Protein AF-X0J9T9-F1 (afdb_monomer_lite)

Sequence (184 aa):
MYGPLGAVPSDHAVNARSSFQHVPTSYSPPAYDYTCPSQLDPESDVSENEPDQSSNDDPQVKTEAKNYIDPVDVILNEIRRLHMADVQLKKELITGLESQCAMYSQSLSVVQGQLSQANKLIEFWGEQIDTNTKQLEIVDSRCRDSHINAQGSIKELSDLMMTDIKERRRFRHSLEEKGLIQIT

Structure (mmCIF, N/CA/C/O backbone):
data_AF-X0J9T9-F1
#
_entry.id   AF-X0J9T9-F1
#
loop_
_atom_site.group_PDB
_atom_site.id
_atom_site.type_symbol
_atom_site.label_atom_id
_atom_site.label_alt_id
_atom_site.label_comp_id
_atom_site.label_asym_id
_atom_site.label_entity_id
_atom_site.label_seq_id
_atom_site.pdbx_PDB_ins_code
_atom_site.Cartn_x
_atom_site.Cartn_y
_atom_site.Cartn_z
_atom_site.occupancy
_atom_site.B_iso_or_equiv
_atom_site.auth_seq_id
_atom_site.auth_comp_id
_atom_site.auth_asym_id
_atom_site.auth_atom_id
_atom_site.pdbx_PDB_model_num
ATOM 1 N N . MET A 1 1 ? 16.314 -35.456 -36.769 1.00 38.91 1 MET A N 1
ATOM 2 C CA . MET A 1 1 ? 15.932 -35.832 -35.390 1.00 38.91 1 MET A CA 1
ATOM 3 C C . MET A 1 1 ? 14.843 -34.849 -34.970 1.00 38.91 1 MET A C 1
ATOM 5 O O . MET A 1 1 ? 15.154 -33.675 -34.871 1.00 38.91 1 MET A O 1
ATOM 9 N N . TYR A 1 2 ? 13.548 -35.167 -35.137 1.00 37.22 2 TYR A N 1
ATOM 10 C CA . TYR A 1 2 ? 12.665 -35.804 -34.126 1.00 37.22 2 TYR A CA 1
ATOM 11 C C . TYR A 1 2 ? 12.962 -35.244 -32.723 1.00 37.22 2 TYR A C 1
ATOM 13 O O . TYR A 1 2 ? 14.049 -35.505 -32.232 1.00 37.22 2 TYR A O 1
ATOM 21 N N . GLY A 1 3 ? 12.136 -34.477 -32.013 1.00 36.91 3 GLY A N 1
ATOM 22 C CA . GLY A 1 3 ? 10.710 -34.139 -32.045 1.00 36.91 3 GLY A CA 1
ATOM 23 C C . GLY A 1 3 ? 10.416 -33.267 -30.787 1.00 36.91 3 GLY A C 1
ATOM 24 O O . GLY A 1 3 ? 11.366 -32.733 -30.226 1.00 36.91 3 GLY A O 1
ATOM 25 N N . PRO A 1 4 ? 9.163 -33.091 -30.330 1.00 51.41 4 PRO A N 1
ATOM 26 C CA . PRO A 1 4 ? 8.499 -31.779 -30.331 1.00 51.41 4 PRO A CA 1
ATOM 27 C C . PRO A 1 4 ? 7.857 -31.342 -28.987 1.00 51.41 4 PRO A C 1
ATOM 29 O O . PRO A 1 4 ? 7.852 -32.093 -28.023 1.00 51.41 4 PRO A O 1
ATOM 32 N N . LEU A 1 5 ? 7.283 -30.125 -28.990 1.00 49.00 5 LEU A N 1
ATOM 33 C CA . LEU A 1 5 ? 6.081 -29.655 -28.263 1.00 49.00 5 LEU A CA 1
ATOM 34 C C . LEU A 1 5 ? 5.816 -30.186 -26.834 1.00 49.00 5 LEU A C 1
ATOM 36 O O . LEU A 1 5 ? 5.406 -31.324 -26.643 1.00 49.00 5 LEU A O 1
ATOM 40 N N . GLY A 1 6 ? 5.851 -29.279 -25.855 1.00 33.69 6 GLY A N 1
ATOM 41 C CA . GLY A 1 6 ? 5.233 -29.461 -24.535 1.00 33.69 6 GLY A CA 1
ATOM 42 C C . GLY A 1 6 ? 5.200 -28.125 -23.795 1.00 33.69 6 GLY A C 1
ATOM 43 O O . GLY A 1 6 ? 6.213 -27.682 -23.278 1.00 33.69 6 GLY A O 1
ATOM 44 N N . ALA A 1 7 ? 4.145 -27.339 -24.004 1.00 38.75 7 ALA A N 1
ATOM 45 C CA . ALA A 1 7 ? 3.084 -27.133 -23.016 1.00 38.75 7 ALA A CA 1
ATOM 46 C C . ALA A 1 7 ? 3.528 -26.275 -21.815 1.00 38.75 7 ALA A C 1
ATOM 48 O O . ALA A 1 7 ? 4.190 -26.724 -20.885 1.00 38.75 7 ALA A O 1
ATOM 49 N N . VAL A 1 8 ? 3.101 -25.015 -21.873 1.00 47.62 8 VAL A N 1
ATOM 50 C CA . VAL A 1 8 ? 3.025 -24.069 -20.758 1.00 47.62 8 VAL A CA 1
ATOM 51 C C . VAL A 1 8 ? 2.173 -24.685 -19.641 1.00 47.62 8 VAL A C 1
ATOM 53 O O . VAL A 1 8 ? 1.035 -25.061 -19.925 1.00 47.62 8 VAL A O 1
ATOM 56 N N . PRO A 1 9 ? 2.628 -24.739 -18.376 1.00 41.38 9 PRO A N 1
ATOM 57 C CA . PRO A 1 9 ? 1.714 -24.821 -17.253 1.00 41.38 9 PRO A CA 1
ATOM 58 C C . PRO A 1 9 ? 1.265 -23.395 -16.926 1.00 41.38 9 PRO A C 1
ATOM 60 O O . PRO A 1 9 ? 1.883 -22.672 -16.145 1.00 41.38 9 PRO A O 1
ATOM 63 N N . SER A 1 10 ? 0.182 -22.978 -17.579 1.00 46.28 10 SER A N 1
ATOM 64 C CA . SER A 1 10 ? -0.695 -21.934 -17.066 1.00 46.28 10 SER A CA 1
ATOM 65 C C . SER A 1 10 ? -1.478 -22.585 -15.947 1.00 46.28 10 SER A C 1
ATOM 67 O O . SER A 1 10 ? -2.499 -23.185 -16.224 1.00 46.28 10 SER A O 1
ATOM 69 N N . ASP A 1 11 ? -0.984 -22.504 -14.717 1.00 42.69 11 ASP A N 1
ATOM 70 C CA . ASP A 1 11 ? -1.777 -22.844 -13.538 1.00 42.69 11 ASP A CA 1
ATOM 71 C C . ASP A 1 11 ? -1.159 -22.215 -12.296 1.00 42.69 11 ASP A C 1
ATOM 73 O O . ASP A 1 11 ? -0.574 -22.900 -11.473 1.00 42.69 11 ASP A O 1
ATOM 77 N N . HIS A 1 12 ? -1.320 -20.902 -12.138 1.00 38.47 12 HIS A N 1
ATOM 78 C CA . HIS A 1 12 ? -1.516 -20.292 -10.820 1.00 38.47 12 HIS A CA 1
ATOM 79 C C . HIS A 1 12 ? -2.667 -19.292 -10.934 1.00 38.47 12 HIS A C 1
ATOM 81 O O . HIS A 1 12 ? -2.522 -18.082 -10.772 1.00 38.47 12 HIS A O 1
ATOM 87 N N . ALA A 1 13 ? -3.854 -19.832 -11.214 1.00 39.94 13 ALA A N 1
ATOM 88 C CA . ALA A 1 13 ? -5.091 -19.200 -10.796 1.00 39.94 13 ALA A CA 1
ATOM 89 C C . ALA A 1 13 ? -5.137 -19.233 -9.262 1.00 39.94 13 ALA A C 1
ATOM 91 O O . ALA A 1 13 ? -5.813 -20.067 -8.663 1.00 39.94 13 ALA A O 1
ATOM 92 N N . VAL A 1 14 ? -4.433 -18.308 -8.604 1.00 36.97 14 VAL A N 1
ATOM 93 C CA . VAL A 1 14 ? -4.752 -17.960 -7.219 1.00 36.97 14 VAL A CA 1
ATOM 94 C C . VAL A 1 14 ? -5.978 -17.059 -7.286 1.00 36.97 14 VAL A C 1
ATOM 96 O O . VAL A 1 14 ? -5.933 -15.851 -7.083 1.00 36.97 14 VAL A O 1
ATOM 99 N N . ASN A 1 15 ? -7.104 -17.687 -7.618 1.00 36.94 15 ASN A N 1
ATOM 100 C CA . ASN A 1 15 ? -8.425 -17.199 -7.280 1.00 36.94 15 ASN A CA 1
ATOM 101 C C . ASN A 1 15 ? -8.521 -17.278 -5.749 1.00 36.94 15 ASN A C 1
ATOM 103 O O . ASN A 1 15 ? -9.213 -18.122 -5.185 1.00 36.94 15 ASN A O 1
ATOM 107 N N . ALA A 1 16 ? -7.798 -16.398 -5.051 1.00 37.59 16 ALA A N 1
ATOM 108 C CA . ALA A 1 16 ? -8.132 -16.033 -3.689 1.00 37.59 16 ALA A CA 1
ATOM 109 C C . ALA A 1 16 ? -9.390 -15.174 -3.794 1.00 37.59 16 ALA A C 1
ATOM 111 O O . ALA A 1 16 ? -9.373 -13.950 -3.680 1.00 37.59 16 ALA A O 1
ATOM 112 N N . ARG A 1 17 ? -10.509 -15.844 -4.080 1.00 38.97 17 ARG A N 1
ATOM 113 C CA . ARG A 1 17 ? -11.834 -15.324 -3.805 1.00 38.97 17 ARG A CA 1
ATOM 114 C C . ARG A 1 17 ? -11.907 -15.248 -2.286 1.00 38.97 17 ARG A C 1
ATOM 116 O O . ARG A 1 17 ? -12.413 -16.155 -1.635 1.00 38.97 17 ARG A O 1
ATOM 123 N N . SER A 1 18 ? -11.337 -14.183 -1.728 1.00 37.72 18 SER A N 1
ATOM 124 C CA . SER A 1 18 ? -11.580 -13.749 -0.365 1.00 37.72 18 SER A CA 1
ATOM 125 C C . SER A 1 18 ? -13.045 -13.356 -0.332 1.00 37.72 18 SER A C 1
ATOM 127 O O . SER A 1 18 ? -13.415 -12.211 -0.579 1.00 37.72 18 SER A O 1
ATOM 129 N N . SER A 1 19 ? -13.913 -14.347 -0.145 1.00 38.09 19 SER A N 1
ATOM 130 C CA . SER A 1 19 ? -15.287 -14.115 0.248 1.00 38.09 19 SER A CA 1
ATOM 131 C C . SER A 1 19 ? -15.220 -13.477 1.626 1.00 38.09 19 SER A C 1
ATOM 133 O O . SER A 1 19 ? -15.221 -14.164 2.646 1.00 38.09 19 SER A O 1
ATOM 135 N N . PHE A 1 20 ? -15.102 -12.154 1.651 1.00 40.72 20 PHE A N 1
ATOM 136 C CA . PHE A 1 20 ? -15.426 -11.370 2.820 1.00 40.72 20 PHE A CA 1
ATOM 137 C C . PHE A 1 20 ? -16.918 -11.590 3.053 1.00 40.72 20 PHE A C 1
ATOM 139 O O . PHE A 1 20 ? -17.766 -10.995 2.388 1.00 40.72 20 PHE A O 1
ATOM 146 N N . GLN A 1 21 ? -17.249 -12.513 3.956 1.00 42.25 21 GLN A N 1
ATOM 147 C CA . GLN A 1 21 ? -18.543 -12.480 4.614 1.00 42.25 21 GLN A CA 1
ATOM 148 C C . GLN A 1 21 ? -18.582 -11.159 5.379 1.00 42.25 21 GLN A C 1
ATOM 150 O O . GLN A 1 21 ? -18.059 -11.044 6.484 1.00 42.25 21 GLN A O 1
ATOM 155 N N . HIS A 1 22 ? -19.158 -10.135 4.753 1.00 43.28 22 HIS A N 1
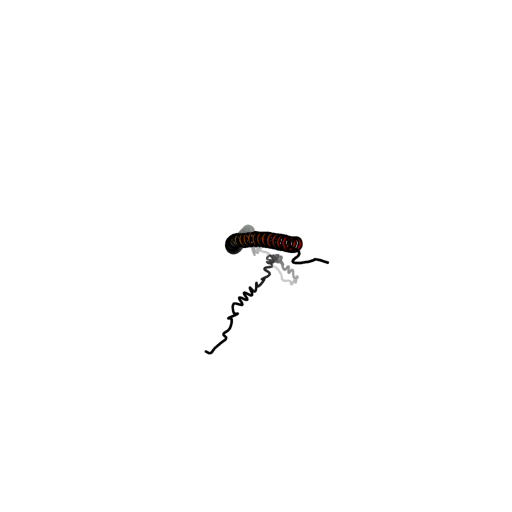ATOM 156 C CA . HIS A 1 22 ? -19.684 -8.995 5.477 1.00 43.28 22 HIS A CA 1
ATOM 157 C C . HIS A 1 22 ? -20.744 -9.543 6.431 1.00 43.28 22 HIS A C 1
ATOM 159 O O . HIS A 1 22 ? -21.860 -9.848 6.020 1.00 43.28 22 HIS A O 1
ATOM 165 N N . VAL A 1 23 ? -20.380 -9.712 7.699 1.00 42.97 23 VAL A N 1
ATOM 166 C CA . VAL A 1 23 ? -21.363 -9.795 8.773 1.00 42.97 23 VAL A CA 1
ATOM 167 C C . VAL A 1 23 ? -21.776 -8.351 9.047 1.00 42.97 23 VAL A C 1
ATOM 169 O O . VAL A 1 23 ? -20.918 -7.548 9.420 1.00 42.97 23 VAL A O 1
ATOM 172 N N . PRO A 1 24 ? -23.044 -7.962 8.840 1.00 44.56 24 PRO A N 1
ATOM 173 C CA . PRO A 1 24 ? -23.509 -6.686 9.336 1.00 44.56 24 PRO A CA 1
ATOM 174 C C . PRO A 1 24 ? -23.674 -6.843 10.846 1.00 44.56 24 PRO A C 1
ATOM 176 O O . PRO A 1 24 ? -24.717 -7.286 11.318 1.00 44.56 24 PRO A O 1
ATOM 179 N N . THR A 1 25 ? -22.648 -6.509 11.626 1.00 47.09 25 THR A N 1
ATOM 180 C CA . THR A 1 25 ? -22.792 -6.381 13.081 1.00 47.09 25 THR A CA 1
ATOM 181 C C . THR A 1 25 ? -23.477 -5.051 13.384 1.00 47.09 25 THR A C 1
ATOM 183 O O . THR A 1 25 ? -22.886 -4.099 13.886 1.00 47.09 25 THR A O 1
ATOM 186 N N . SER A 1 26 ? -24.761 -4.976 13.025 1.00 41.97 26 SER A N 1
ATOM 187 C CA . SER A 1 26 ? -25.684 -4.028 13.632 1.00 41.97 26 SER A CA 1
ATOM 188 C C . SER A 1 26 ? -25.905 -4.506 15.064 1.00 41.97 26 SER A C 1
ATOM 190 O O . SER A 1 26 ? -26.726 -5.381 15.329 1.00 41.97 26 SER A O 1
ATOM 192 N N . TYR A 1 27 ? -25.095 -3.999 15.989 1.00 41.97 27 TYR A N 1
ATOM 193 C CA . TYR A 1 27 ? -25.398 -4.115 17.406 1.00 41.97 27 TYR A CA 1
ATOM 194 C C . TYR A 1 27 ? -26.521 -3.125 17.707 1.00 41.97 27 TYR A C 1
ATOM 196 O O . TYR A 1 27 ? -26.274 -1.941 17.931 1.00 41.97 27 TYR A O 1
ATOM 204 N N . SER A 1 28 ? -27.767 -3.597 17.685 1.00 45.78 28 SER A N 1
ATOM 205 C CA . SER A 1 28 ? -28.825 -2.894 18.402 1.00 45.78 28 SER A CA 1
ATOM 206 C C . SER A 1 28 ? -28.493 -2.957 19.898 1.00 45.78 28 SER A C 1
ATOM 208 O O . SER A 1 28 ? -28.229 -4.051 20.405 1.00 45.78 28 SER A O 1
ATOM 210 N N . PRO A 1 29 ? -28.464 -1.821 20.617 1.00 49.31 29 PRO A N 1
ATOM 211 C CA . PRO A 1 29 ? -28.358 -1.846 22.070 1.00 49.31 29 PRO A CA 1
ATOM 212 C C . PRO A 1 29 ? -29.558 -2.614 22.656 1.00 49.31 29 PRO A C 1
ATOM 214 O O . PRO A 1 29 ? -30.638 -2.580 22.057 1.00 49.31 29 PRO A O 1
ATOM 217 N N . PRO A 1 30 ? -29.402 -3.315 23.796 1.00 51.28 30 PRO A N 1
ATOM 218 C CA . PRO A 1 30 ? -30.519 -4.004 24.428 1.00 51.28 30 PRO A CA 1
ATOM 219 C C . PRO A 1 30 ? -31.617 -2.987 24.759 1.00 51.28 30 PRO A C 1
ATOM 221 O O . PRO A 1 30 ? -31.377 -1.998 25.454 1.00 51.28 30 PRO A O 1
ATOM 224 N N . ALA A 1 31 ? -32.813 -3.216 24.218 1.00 47.06 31 ALA A N 1
ATOM 225 C CA . ALA A 1 31 ? -34.004 -2.479 24.602 1.00 47.06 31 ALA A CA 1
ATOM 226 C C . ALA A 1 31 ? -34.312 -2.819 26.066 1.00 47.06 31 ALA A C 1
ATOM 228 O O . ALA A 1 31 ? -34.517 -3.982 26.409 1.00 47.06 31 ALA A O 1
ATOM 229 N N . TYR A 1 32 ? -34.285 -1.811 26.934 1.00 46.75 32 TYR A N 1
ATOM 230 C CA . TYR A 1 32 ? -34.725 -1.953 28.315 1.00 46.75 32 TYR A CA 1
ATOM 231 C C . TYR A 1 32 ? -36.254 -2.057 28.331 1.00 46.75 32 TYR A C 1
ATOM 233 O O . TYR A 1 32 ? -36.937 -1.053 28.133 1.00 46.75 32 TYR A O 1
ATOM 241 N N . ASP A 1 33 ? -36.789 -3.252 28.586 1.00 44.19 33 ASP A N 1
ATOM 242 C CA . ASP A 1 33 ? -38.196 -3.413 28.956 1.00 44.19 33 ASP A CA 1
ATOM 243 C C . ASP A 1 33 ? -38.392 -2.881 30.381 1.00 44.19 33 ASP A C 1
ATOM 245 O O . ASP A 1 33 ? -38.065 -3.533 31.376 1.00 44.19 33 ASP A O 1
ATOM 249 N N . TYR A 1 34 ? -38.939 -1.669 30.486 1.00 43.88 34 TYR A N 1
ATOM 250 C CA . TYR A 1 34 ? -39.485 -1.133 31.732 1.00 43.88 34 TYR A CA 1
ATOM 251 C C . TYR A 1 34 ? -40.786 -1.874 32.068 1.00 43.88 34 TYR A C 1
ATOM 253 O O . TYR A 1 34 ? -41.889 -1.356 31.895 1.00 43.88 34 TYR A O 1
ATOM 261 N N . THR A 1 35 ? -40.666 -3.104 32.563 1.00 42.75 35 THR A N 1
ATOM 262 C CA . THR A 1 35 ? -41.803 -3.781 33.193 1.00 42.75 35 THR A CA 1
ATOM 263 C C . THR A 1 35 ? -41.896 -3.276 34.629 1.00 42.75 35 THR A C 1
ATOM 265 O O . THR A 1 35 ? -41.182 -3.725 35.523 1.00 42.75 35 THR A O 1
ATOM 268 N N . CYS A 1 36 ? -42.725 -2.252 34.824 1.00 37.91 36 CYS A N 1
ATOM 269 C CA . CYS A 1 36 ? -43.102 -1.727 36.133 1.00 37.91 36 CYS A CA 1
ATOM 270 C C . CYS A 1 36 ? -43.759 -2.856 36.959 1.00 37.91 36 CYS A C 1
ATOM 272 O O . CYS A 1 36 ? -44.597 -3.568 36.401 1.00 37.91 36 CYS A O 1
ATOM 274 N N . PRO A 1 37 ? -43.426 -3.066 38.246 1.00 43.12 37 PRO A N 1
ATOM 275 C CA . PRO A 1 37 ? -44.113 -4.080 39.037 1.00 43.12 37 PRO A CA 1
ATOM 276 C C . PRO A 1 37 ? -45.571 -3.660 39.263 1.00 43.12 37 PRO A C 1
ATOM 278 O O . PRO A 1 37 ? -45.843 -2.524 39.656 1.00 43.12 37 PRO A O 1
ATOM 281 N N . SER A 1 38 ? -46.495 -4.588 38.992 1.00 42.03 38 SER A N 1
ATOM 282 C CA . SER A 1 38 ? -47.933 -4.429 39.204 1.00 42.03 38 SER A CA 1
ATOM 283 C C . SER A 1 38 ? -48.235 -3.885 40.597 1.00 42.03 38 SER A C 1
ATOM 285 O O . SER A 1 38 ? -47.751 -4.400 41.608 1.00 42.03 38 SER A O 1
ATOM 287 N N . GLN A 1 39 ? -49.039 -2.825 40.624 1.00 43.72 39 GLN A N 1
ATOM 288 C CA . GLN A 1 39 ? -49.600 -2.256 41.838 1.00 43.72 39 GLN A CA 1
ATOM 289 C C . GLN A 1 39 ? -50.505 -3.284 42.530 1.00 43.72 39 GLN A C 1
ATOM 291 O O . GLN A 1 39 ? -51.166 -4.092 41.885 1.00 43.72 39 GLN A O 1
ATOM 296 N N . LEU A 1 40 ? -50.471 -3.237 43.857 1.00 45.06 40 LEU A N 1
ATOM 297 C CA . LEU A 1 40 ? -51.266 -4.016 44.799 1.00 45.06 40 LEU A CA 1
ATOM 298 C C . LEU A 1 40 ? -52.770 -3.875 44.513 1.00 45.06 40 LEU A C 1
ATOM 300 O O . LEU A 1 40 ? -53.264 -2.750 44.493 1.00 45.06 40 LEU A O 1
ATOM 304 N N . ASP A 1 41 ? -53.486 -4.994 44.406 1.00 39.06 41 ASP A N 1
ATOM 305 C CA . ASP A 1 41 ? -54.934 -5.044 44.638 1.00 39.06 41 ASP A CA 1
ATOM 306 C C . ASP A 1 41 ? -55.177 -5.356 46.123 1.00 39.06 41 ASP A C 1
ATOM 308 O O . ASP A 1 41 ? -54.808 -6.439 46.588 1.00 39.06 41 ASP A O 1
ATOM 312 N N . PRO A 1 42 ? -55.784 -4.450 46.908 1.00 46.94 42 PRO A N 1
ATOM 313 C CA . PRO A 1 42 ? -56.472 -4.834 48.122 1.00 46.94 42 PRO A CA 1
ATOM 314 C C . PRO A 1 42 ? -57.912 -5.189 47.740 1.00 46.94 42 PRO A C 1
ATOM 316 O O . PRO A 1 42 ? -58.737 -4.300 47.520 1.00 46.94 42 PRO A O 1
ATOM 319 N N . GLU A 1 43 ? -58.227 -6.481 47.662 1.00 41.16 43 GLU A N 1
ATOM 320 C CA . GLU A 1 43 ? -59.623 -6.919 47.628 1.00 41.16 43 GLU A CA 1
ATOM 321 C C . GLU A 1 43 ? -60.301 -6.500 48.942 1.00 41.16 43 GLU A C 1
ATOM 323 O O . GLU A 1 43 ? -60.063 -7.035 50.025 1.00 41.16 43 GLU A O 1
ATOM 328 N N . SER A 1 44 ? -61.104 -5.449 48.815 1.00 48.66 44 SER A N 1
ATOM 329 C CA . SER A 1 44 ? -62.143 -5.026 49.735 1.00 48.66 44 SER A CA 1
ATOM 330 C C . SER A 1 44 ? -63.349 -5.931 49.519 1.00 48.66 44 SER A C 1
ATOM 332 O O . SER A 1 44 ? -64.044 -5.760 48.521 1.00 48.66 44 SER A O 1
ATOM 334 N N . ASP A 1 45 ? -63.633 -6.818 50.471 1.00 40.28 45 ASP A N 1
ATOM 335 C CA . ASP A 1 45 ? -64.920 -7.510 50.541 1.00 40.28 45 ASP A CA 1
ATOM 336 C C . ASP A 1 45 ? -65.636 -7.110 51.837 1.00 40.28 45 ASP A C 1
ATOM 338 O O . ASP A 1 45 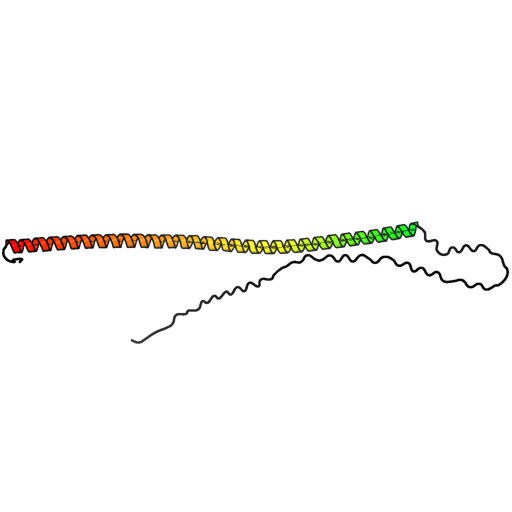? -65.367 -7.598 52.936 1.00 40.28 45 ASP A O 1
ATOM 342 N N . VAL A 1 46 ? -66.523 -6.126 51.691 1.00 46.22 46 VAL A N 1
ATOM 343 C CA . VAL A 1 46 ? -67.595 -5.811 52.633 1.00 46.22 46 VAL A CA 1
ATOM 344 C C . VAL A 1 46 ? -68.808 -6.576 52.125 1.00 46.22 46 VAL A C 1
ATOM 346 O O . VAL A 1 46 ? -69.351 -6.217 51.084 1.00 46.22 46 VAL A O 1
ATOM 349 N N . SER A 1 47 ? -69.250 -7.600 52.856 1.00 42.97 47 SER A N 1
ATOM 350 C CA . SER A 1 47 ? -70.503 -8.297 52.557 1.00 42.97 47 SER A CA 1
ATOM 351 C C . SER A 1 47 ? -71.349 -8.478 53.816 1.00 42.97 47 SER A C 1
ATOM 353 O O . SER A 1 47 ? -71.066 -9.309 54.670 1.00 42.97 47 SER A O 1
ATOM 355 N N . GLU A 1 48 ? -72.356 -7.610 53.868 1.00 40.81 48 GLU A N 1
ATOM 356 C CA . GLU A 1 48 ? -73.749 -7.763 54.301 1.00 40.81 48 GLU A CA 1
ATOM 357 C C . GLU A 1 48 ? -74.130 -8.431 55.636 1.00 40.81 48 GLU A C 1
ATOM 359 O O . GLU A 1 48 ? -73.774 -9.551 55.986 1.00 40.81 48 GLU A O 1
ATOM 364 N N . ASN A 1 49 ? -74.968 -7.668 56.341 1.00 41.03 49 ASN A N 1
ATOM 365 C CA . ASN A 1 49 ? -75.720 -7.990 57.542 1.00 41.03 49 ASN A CA 1
ATOM 366 C C . ASN A 1 49 ? -76.746 -9.115 57.325 1.00 41.03 49 ASN A C 1
ATOM 368 O O . ASN A 1 49 ? -77.514 -9.062 56.369 1.00 41.03 49 ASN A O 1
ATOM 372 N N . GLU A 1 50 ? -76.920 -9.962 58.339 1.00 37.88 50 GLU A N 1
ATOM 373 C CA . GLU A 1 50 ? -78.226 -10.522 58.712 1.00 37.88 50 GLU A CA 1
ATOM 374 C C . GLU A 1 50 ? -78.401 -10.403 60.237 1.00 37.88 50 GLU A C 1
ATOM 376 O O . GLU A 1 50 ? -77.469 -10.731 60.979 1.00 37.88 50 GLU A O 1
ATOM 381 N N . PRO A 1 51 ? -79.550 -9.913 60.745 1.00 52.84 51 PRO A N 1
ATOM 382 C CA . PRO A 1 51 ? -79.840 -9.907 62.169 1.00 52.84 51 PRO A CA 1
ATOM 383 C C . PRO A 1 51 ? -80.804 -11.045 62.516 1.00 52.84 51 PRO A C 1
ATOM 385 O O . PRO A 1 51 ? -81.953 -11.015 62.090 1.00 52.84 51 PRO A O 1
ATOM 388 N N . ASP A 1 52 ? -80.381 -11.974 63.373 1.00 40.62 52 ASP A N 1
ATOM 389 C CA . ASP A 1 52 ? -81.303 -12.895 64.041 1.00 40.62 52 ASP A CA 1
ATOM 390 C C . ASP A 1 52 ? -81.125 -12.857 65.564 1.00 40.62 52 ASP A C 1
ATOM 392 O O . ASP A 1 52 ? -80.023 -12.856 66.115 1.00 40.62 52 ASP A O 1
ATOM 396 N N . GLN A 1 53 ? -82.268 -12.731 66.237 1.00 44.62 53 GLN A N 1
ATOM 397 C CA . GLN A 1 53 ? -82.440 -12.427 67.654 1.00 44.62 53 GLN A CA 1
ATOM 398 C C . GLN A 1 53 ? -82.114 -13.622 68.563 1.00 44.62 53 GLN A C 1
ATOM 400 O O . GLN A 1 53 ? -82.653 -14.707 68.368 1.00 44.62 53 GLN A O 1
ATOM 405 N N . SER A 1 54 ? -81.374 -13.397 69.656 1.00 37.28 54 SER A N 1
ATOM 406 C CA . SER A 1 54 ? -81.546 -14.158 70.904 1.00 37.28 54 SER A CA 1
ATOM 407 C C . SER A 1 54 ? -80.950 -13.420 72.108 1.00 37.28 54 SER A C 1
ATOM 409 O O . SER A 1 54 ? -79.924 -12.755 72.021 1.00 37.28 54 SER A O 1
ATOM 411 N N . SER A 1 55 ? -81.664 -13.529 73.222 1.00 42.34 55 SER A N 1
ATOM 412 C CA . SER A 1 55 ? -81.635 -12.747 74.458 1.00 42.34 55 SER A CA 1
ATOM 413 C C . SER A 1 55 ? -80.417 -12.936 75.368 1.00 42.34 55 SER A C 1
ATOM 415 O O . SER A 1 55 ? -79.952 -14.060 75.518 1.00 42.34 55 SER A O 1
ATOM 417 N N . ASN A 1 56 ? -80.069 -11.844 76.067 1.00 42.72 56 ASN A N 1
ATOM 418 C CA . ASN A 1 56 ? -79.426 -11.743 77.387 1.00 42.72 56 ASN A CA 1
ATOM 419 C C . ASN A 1 56 ? -78.260 -12.698 77.683 1.00 42.72 56 ASN A C 1
ATOM 421 O O . ASN A 1 56 ? -78.478 -13.851 78.028 1.00 42.72 56 ASN A O 1
ATOM 425 N N . ASP A 1 57 ? -77.038 -12.166 77.672 1.00 42.91 57 ASP A N 1
ATOM 426 C CA . ASP A 1 57 ? -76.250 -12.001 78.901 1.00 42.91 57 ASP A CA 1
ATOM 427 C C . ASP A 1 57 ? -74.957 -11.219 78.598 1.00 42.91 57 ASP A C 1
ATOM 429 O O . ASP A 1 57 ? -74.241 -11.522 77.649 1.00 42.91 57 ASP A O 1
ATOM 433 N N . ASP A 1 58 ? -74.738 -10.168 79.395 1.00 48.00 58 ASP A N 1
ATOM 434 C CA . ASP A 1 58 ? -73.490 -9.440 79.690 1.00 48.00 58 ASP A CA 1
ATOM 435 C C . ASP A 1 58 ? -72.430 -9.306 78.568 1.00 48.00 58 ASP A C 1
ATOM 437 O O . ASP A 1 58 ? -71.721 -10.273 78.270 1.00 48.00 58 ASP A O 1
ATOM 441 N N . PRO A 1 59 ? -72.163 -8.106 78.001 1.00 46.16 59 PRO A N 1
ATOM 442 C CA . PRO A 1 59 ? -70.920 -7.914 77.283 1.00 46.16 59 PRO A CA 1
ATOM 443 C C . PRO A 1 59 ? -69.811 -7.744 78.327 1.00 46.16 59 PRO A C 1
ATOM 445 O O . PRO A 1 59 ? -69.334 -6.640 78.592 1.00 46.16 59 PRO A O 1
ATOM 448 N N . GLN A 1 60 ? -69.326 -8.866 78.867 1.00 48.69 60 GLN A N 1
ATOM 449 C CA . GLN A 1 60 ? -67.900 -8.947 79.141 1.00 48.69 60 GLN A CA 1
ATOM 450 C C . GLN A 1 60 ? -67.208 -8.487 77.865 1.00 48.69 60 GLN A C 1
ATOM 452 O O . GLN A 1 60 ? -67.339 -9.115 76.812 1.00 48.69 60 GLN A O 1
ATOM 457 N N . VAL A 1 61 ? -66.501 -7.367 77.971 1.00 41.19 61 VAL A N 1
ATOM 458 C CA . VAL A 1 61 ? -65.558 -6.884 76.974 1.00 41.19 61 VAL A CA 1
ATOM 459 C C . VAL A 1 61 ? -64.521 -7.990 76.783 1.00 41.19 61 VAL A C 1
ATOM 461 O O . VAL A 1 61 ? -63.475 -8.020 77.423 1.00 41.19 61 VAL A O 1
ATOM 464 N N . LYS A 1 62 ? -64.824 -8.949 75.909 1.00 45.12 62 LYS A N 1
ATOM 465 C CA . LYS A 1 62 ? -63.816 -9.746 75.237 1.00 45.12 62 LYS A CA 1
ATOM 466 C C . LYS A 1 62 ? -63.219 -8.789 74.229 1.00 45.12 62 LYS A C 1
ATOM 468 O O . LYS A 1 62 ? -63.698 -8.675 73.107 1.00 45.12 62 LYS A O 1
ATOM 473 N N . THR A 1 63 ? -62.217 -8.037 74.670 1.00 49.12 63 THR A N 1
ATOM 474 C CA . THR A 1 63 ? -61.250 -7.437 73.765 1.00 49.12 63 THR A CA 1
ATOM 475 C C . THR A 1 63 ? -60.722 -8.580 72.913 1.00 49.12 63 THR A C 1
ATOM 477 O O . THR A 1 63 ? -59.890 -9.376 73.349 1.00 49.12 63 THR A O 1
ATOM 480 N N . GLU A 1 64 ? -61.264 -8.718 71.707 1.00 51.94 64 GLU A N 1
ATOM 481 C CA . GLU A 1 64 ? -60.636 -9.508 70.671 1.00 51.94 64 GLU A CA 1
ATOM 482 C C . GLU A 1 64 ? -59.307 -8.819 70.371 1.00 51.94 64 GLU A C 1
ATOM 484 O O . GLU A 1 64 ? -59.200 -7.949 69.515 1.00 51.94 64 GLU A O 1
ATOM 489 N N . ALA A 1 65 ? -58.268 -9.207 71.107 1.00 50.84 65 ALA A N 1
ATOM 490 C CA . ALA A 1 65 ? -56.882 -9.013 70.722 1.00 50.84 65 ALA A CA 1
ATOM 491 C C . ALA A 1 65 ? -56.592 -9.917 69.511 1.00 50.84 65 ALA A C 1
ATOM 493 O O . ALA A 1 65 ? -55.742 -10.801 69.555 1.00 50.84 65 ALA A O 1
ATOM 494 N N . LYS A 1 66 ? -57.370 -9.768 68.438 1.00 55.22 66 LYS A N 1
ATOM 495 C CA . LYS A 1 66 ? -57.140 -10.427 67.163 1.00 55.22 66 LYS A CA 1
ATOM 496 C C . LYS A 1 66 ? -56.413 -9.414 66.288 1.00 55.22 66 LYS A C 1
ATOM 498 O O . LYS A 1 66 ? -57.007 -8.473 65.780 1.00 55.22 66 LYS A O 1
ATOM 503 N N . ASN A 1 67 ? -55.111 -9.651 66.144 1.00 57.81 67 ASN A N 1
ATOM 504 C CA . ASN A 1 67 ? -54.234 -9.083 65.119 1.00 57.81 67 ASN A CA 1
ATOM 505 C C . ASN A 1 67 ? -53.844 -7.605 65.282 1.00 57.81 67 ASN A C 1
ATOM 507 O O . ASN A 1 67 ? -53.878 -6.849 64.314 1.00 57.81 67 ASN A O 1
ATOM 511 N N . TYR A 1 68 ? -53.385 -7.191 66.467 1.00 55.34 68 TYR A N 1
ATOM 512 C CA . TYR A 1 68 ? -52.584 -5.964 66.542 1.00 55.34 68 TYR A CA 1
ATOM 513 C C . TYR A 1 68 ? -51.188 -6.271 65.980 1.00 55.34 68 TYR A C 1
ATOM 515 O O . TYR A 1 68 ? -50.324 -6.785 66.686 1.00 55.34 68 TYR A O 1
ATOM 523 N N . ILE A 1 69 ? -51.001 -6.053 64.677 1.00 65.19 69 ILE A N 1
ATOM 524 C CA . ILE A 1 69 ? -49.678 -6.114 64.050 1.00 65.19 69 ILE A CA 1
ATOM 525 C C . ILE A 1 69 ? -48.885 -4.926 64.595 1.00 65.19 69 ILE A C 1
ATOM 527 O O . ILE A 1 69 ? -49.310 -3.781 64.431 1.00 65.19 69 ILE A O 1
ATOM 531 N N . ASP A 1 70 ? -47.761 -5.192 65.263 1.00 81.75 70 ASP A N 1
ATOM 532 C CA . ASP A 1 70 ? -46.888 -4.140 65.776 1.00 81.75 70 ASP A CA 1
ATOM 533 C C . ASP A 1 70 ? -46.359 -3.303 64.592 1.00 81.75 70 ASP A C 1
ATOM 535 O O . ASP A 1 70 ? -45.709 -3.848 63.692 1.00 81.75 70 ASP A O 1
ATOM 539 N N . PRO A 1 71 ? -46.616 -1.982 64.546 1.00 82.44 71 PRO A N 1
ATOM 540 C CA . PRO A 1 71 ? -46.079 -1.106 63.508 1.00 82.44 71 PRO A CA 1
ATOM 541 C C . PRO A 1 71 ? -44.554 -1.202 63.363 1.00 82.44 71 PRO A C 1
ATOM 543 O O . PRO A 1 71 ? -44.027 -1.015 62.266 1.00 82.44 71 PRO A O 1
ATOM 546 N N . VAL A 1 72 ? -43.838 -1.521 64.447 1.00 86.38 72 VAL A N 1
ATOM 547 C CA . VAL A 1 72 ? -42.384 -1.721 64.431 1.00 86.38 72 VAL A CA 1
ATOM 548 C C . VAL A 1 72 ? -42.004 -2.951 63.603 1.00 86.38 72 VAL A C 1
ATOM 550 O O . VAL A 1 72 ? -41.068 -2.872 62.806 1.00 86.38 72 VAL A O 1
ATOM 553 N N . ASP A 1 73 ? -42.751 -4.052 63.708 1.00 88.19 73 ASP A N 1
ATOM 554 C CA . ASP A 1 73 ? -42.503 -5.273 62.930 1.00 88.19 73 ASP A CA 1
ATOM 555 C C . ASP A 1 73 ? -42.754 -5.057 61.432 1.00 88.19 73 ASP A C 1
ATOM 557 O O . ASP A 1 73 ? -42.004 -5.563 60.590 1.00 88.19 73 ASP A O 1
ATOM 561 N N . VAL A 1 74 ? -43.765 -4.253 61.082 1.00 88.94 74 VAL A N 1
ATOM 562 C CA . VAL A 1 74 ? -44.031 -3.854 59.688 1.00 88.94 74 VAL A CA 1
ATOM 563 C C . VAL A 1 74 ? -42.855 -3.056 59.128 1.00 88.94 74 VAL A C 1
ATOM 565 O O . VAL A 1 74 ? -42.350 -3.373 58.050 1.00 88.94 74 VAL A O 1
ATOM 568 N N . ILE A 1 75 ? -42.378 -2.058 59.876 1.00 92.88 75 ILE A N 1
ATOM 569 C CA . ILE A 1 75 ? -41.243 -1.221 59.469 1.00 92.88 75 ILE A CA 1
ATOM 570 C C . ILE A 1 75 ? -39.967 -2.062 59.332 1.00 92.88 75 ILE A C 1
ATOM 572 O O . ILE A 1 75 ? -39.241 -1.923 58.348 1.00 92.88 75 ILE A O 1
ATOM 576 N N . LEU A 1 76 ? -39.693 -2.966 60.276 1.00 94.31 76 LEU A N 1
ATOM 577 C CA . LEU A 1 76 ? -38.522 -3.846 60.223 1.00 94.31 76 LEU A CA 1
ATOM 578 C C . LEU A 1 76 ? -38.562 -4.794 59.019 1.00 94.31 76 LEU A C 1
ATOM 580 O O . LEU A 1 76 ? -37.535 -5.002 58.364 1.00 94.31 76 LEU A O 1
ATOM 584 N N .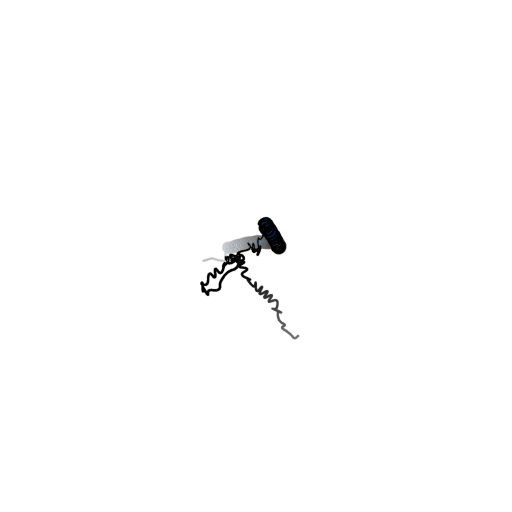 ASN A 1 77 ? -39.731 -5.351 58.698 1.00 93.94 77 ASN A N 1
ATOM 585 C CA . ASN A 1 77 ? -39.898 -6.187 57.512 1.00 93.94 77 ASN A CA 1
ATOM 586 C C . ASN A 1 77 ? -39.705 -5.392 56.219 1.00 93.94 77 ASN A C 1
ATOM 588 O O . ASN A 1 77 ? -39.045 -5.885 55.303 1.00 93.94 77 ASN A O 1
ATOM 592 N N . GLU A 1 78 ? -40.192 -4.154 56.162 1.00 95.44 78 GLU A N 1
ATOM 593 C CA . GLU A 1 78 ? -40.002 -3.285 55.002 1.00 95.44 78 GLU A CA 1
ATOM 594 C C . GLU A 1 78 ? -38.531 -2.884 54.817 1.00 95.44 78 GLU A C 1
ATOM 596 O O . GLU A 1 78 ? -38.000 -2.984 53.711 1.00 95.44 78 GLU A O 1
ATOM 601 N N . ILE A 1 79 ? -37.818 -2.543 55.897 1.00 95.81 79 ILE A N 1
ATOM 602 C CA . ILE A 1 79 ? -36.367 -2.292 55.856 1.00 95.81 79 ILE A CA 1
ATOM 603 C C . ILE A 1 79 ? -35.624 -3.526 55.333 1.00 95.81 79 ILE A C 1
ATOM 605 O O . ILE A 1 79 ? -34.749 -3.404 54.473 1.00 95.81 79 ILE A O 1
ATOM 609 N N . ARG A 1 80 ? -35.976 -4.727 55.814 1.00 96.38 80 ARG A N 1
ATOM 610 C CA . ARG A 1 80 ? -35.363 -5.978 55.347 1.00 96.38 80 ARG A CA 1
ATOM 611 C C . ARG A 1 80 ? -35.628 -6.200 53.856 1.00 96.38 80 ARG A C 1
ATOM 613 O O . ARG A 1 80 ? -34.702 -6.559 53.129 1.00 96.38 80 ARG A O 1
ATOM 620 N N . ARG A 1 81 ? -36.857 -5.960 53.392 1.00 97.12 81 ARG A N 1
ATOM 621 C CA . ARG A 1 81 ? -37.242 -6.087 51.979 1.00 97.12 81 ARG A CA 1
ATOM 622 C C . ARG A 1 81 ? -36.461 -5.113 51.096 1.00 97.12 81 ARG A C 1
ATOM 624 O O . ARG A 1 81 ? -35.877 -5.534 50.099 1.00 97.12 81 ARG A O 1
ATOM 631 N N . LEU A 1 82 ? -36.402 -3.839 51.484 1.00 97.25 82 LEU A N 1
ATOM 632 C CA . LEU A 1 82 ? -35.648 -2.804 50.772 1.00 97.25 82 LEU A CA 1
ATOM 633 C C . LEU A 1 82 ? -34.150 -3.120 50.733 1.00 97.25 82 LEU A C 1
ATOM 635 O O . LEU A 1 82 ? -33.520 -2.962 49.691 1.00 97.25 82 LEU A O 1
ATOM 639 N N . HIS A 1 83 ? -33.585 -3.630 51.829 1.00 97.06 83 HIS A N 1
ATOM 640 C CA . HIS A 1 83 ? -32.185 -4.042 51.866 1.00 97.06 83 HIS A CA 1
ATOM 641 C C . HIS A 1 83 ? -31.890 -5.192 50.891 1.00 97.06 83 HIS A C 1
ATOM 643 O O . HIS A 1 83 ? -30.894 -5.143 50.173 1.00 97.06 83 HIS A O 1
ATOM 649 N N . MET A 1 84 ? -32.762 -6.203 50.815 1.00 97.31 84 MET A N 1
ATOM 650 C CA . MET A 1 84 ? -32.607 -7.292 49.840 1.00 97.31 84 MET A CA 1
ATOM 651 C C . MET A 1 84 ? -32.703 -6.785 48.395 1.00 97.31 84 MET A C 1
ATOM 653 O O . MET A 1 84 ? -31.899 -7.195 47.558 1.00 97.31 84 MET A O 1
ATOM 657 N N . ALA A 1 85 ? -33.627 -5.860 48.113 1.00 97.00 85 ALA A N 1
ATOM 658 C CA . ALA A 1 85 ? -33.750 -5.240 46.795 1.00 97.00 85 ALA A CA 1
ATOM 659 C C . ALA A 1 85 ? -32.491 -4.441 46.408 1.00 97.00 85 ALA A C 1
ATOM 661 O O . ALA A 1 85 ? -32.011 -4.562 45.283 1.00 97.00 85 ALA A O 1
ATOM 662 N N . ASP A 1 86 ? -31.906 -3.683 47.342 1.00 97.56 86 ASP A N 1
ATOM 663 C CA . ASP A 1 86 ? -30.653 -2.946 47.118 1.00 97.56 86 ASP A CA 1
ATOM 664 C C . ASP A 1 86 ? -29.463 -3.887 46.859 1.00 97.56 86 ASP A C 1
ATOM 666 O O . ASP A 1 86 ? -28.664 -3.658 45.950 1.00 97.56 86 ASP A O 1
ATOM 670 N N . VAL A 1 87 ? -29.360 -4.993 47.607 1.00 97.50 87 VAL A N 1
ATOM 671 C CA . VAL A 1 87 ? -28.328 -6.020 47.379 1.00 97.50 87 VAL A CA 1
ATOM 672 C C . VAL A 1 87 ? -28.474 -6.648 45.992 1.00 97.50 87 VAL A C 1
ATOM 674 O O . VAL A 1 87 ? -27.472 -6.837 45.296 1.00 97.50 87 VAL A O 1
ATOM 677 N N . GLN A 1 88 ? -29.703 -6.946 45.568 1.00 97.38 88 GLN A N 1
ATOM 678 C CA . GLN A 1 88 ? -29.964 -7.503 44.245 1.00 97.38 88 GLN A CA 1
ATOM 679 C C . GLN A 1 88 ? -29.615 -6.508 43.132 1.00 97.38 88 GLN A C 1
ATOM 681 O O . GLN A 1 88 ? -28.883 -6.868 42.210 1.00 97.38 88 GLN A O 1
ATOM 686 N N . LEU A 1 89 ? -30.038 -5.249 43.263 1.00 97.81 89 LEU A N 1
ATOM 687 C CA . LEU A 1 89 ? -29.719 -4.194 42.302 1.00 97.81 89 LEU A CA 1
ATOM 688 C C . LEU A 1 89 ? -28.204 -3.996 42.159 1.00 97.81 89 LEU A C 1
ATOM 690 O O . LEU A 1 89 ? -27.685 -3.908 41.047 1.00 97.81 89 LEU A O 1
ATOM 694 N N . LYS A 1 90 ? -27.467 -3.970 43.276 1.00 97.94 90 LYS A N 1
ATOM 695 C CA . LYS A 1 90 ? -25.999 -3.869 43.259 1.00 97.94 90 LYS A CA 1
ATOM 696 C C . LYS A 1 90 ? -25.353 -5.052 42.553 1.00 97.94 90 LYS A C 1
ATOM 698 O O . LYS A 1 90 ? -24.410 -4.860 41.791 1.00 97.94 90 LYS A O 1
ATOM 703 N N . LYS A 1 91 ? -25.856 -6.263 42.791 1.00 98.00 91 LYS A N 1
ATOM 704 C CA . LYS A 1 91 ? -25.357 -7.471 42.131 1.00 98.00 91 LYS A CA 1
ATOM 705 C C . LYS A 1 91 ? -25.569 -7.400 40.619 1.00 98.00 91 LYS A C 1
ATOM 707 O O . LYS A 1 91 ? -24.628 -7.643 39.873 1.00 98.00 91 LYS A O 1
ATOM 712 N N . GLU A 1 92 ? -26.765 -7.026 40.177 1.00 97.88 92 GLU A N 1
ATOM 713 C CA . GLU A 1 92 ? -27.089 -6.870 38.755 1.00 97.88 92 GLU A CA 1
ATOM 714 C C . GLU A 1 92 ? -26.233 -5.784 38.095 1.00 97.88 92 GLU A C 1
ATOM 716 O O . GLU A 1 92 ? -25.698 -6.003 37.008 1.00 97.88 92 GLU A O 1
ATOM 721 N N . LEU A 1 93 ? -26.020 -4.654 38.777 1.00 98.25 93 LEU A N 1
ATOM 722 C CA . LEU A 1 93 ? -25.152 -3.584 38.291 1.00 98.25 93 LEU A CA 1
ATOM 723 C C . LEU A 1 93 ? -23.703 -4.059 38.119 1.00 98.25 93 LEU A C 1
ATOM 725 O O . LEU A 1 93 ? -23.102 -3.810 37.076 1.00 98.25 93 LEU A O 1
ATOM 729 N N . ILE A 1 94 ? -23.147 -4.756 39.115 1.00 98.19 94 ILE A N 1
ATOM 730 C CA . ILE A 1 94 ? -21.777 -5.285 39.054 1.00 98.19 94 ILE A CA 1
ATOM 731 C C . ILE A 1 94 ? -21.650 -6.294 37.913 1.00 98.19 94 ILE A C 1
ATOM 733 O O . ILE A 1 94 ? -20.779 -6.135 37.063 1.00 98.19 94 ILE A O 1
ATOM 737 N N . THR A 1 95 ? -22.548 -7.279 37.834 1.00 97.94 95 THR A N 1
ATOM 738 C CA . THR A 1 95 ? -22.522 -8.288 36.765 1.00 97.94 95 THR A CA 1
ATOM 739 C C . THR A 1 95 ? -22.688 -7.655 35.381 1.00 97.94 95 THR A C 1
ATOM 741 O O . THR A 1 95 ? -22.000 -8.041 34.434 1.00 97.94 95 THR A O 1
ATOM 744 N N . GLY A 1 96 ? -23.555 -6.646 35.251 1.00 97.75 96 GLY A N 1
ATOM 745 C CA . GLY A 1 96 ? -23.725 -5.893 34.012 1.00 97.75 96 GLY A CA 1
ATOM 746 C C . GLY A 1 96 ? -22.449 -5.157 33.597 1.00 97.75 96 GLY A C 1
ATOM 747 O O . GLY A 1 96 ? -22.034 -5.249 32.440 1.00 97.75 96 GLY A O 1
ATOM 748 N N . LEU A 1 97 ? -21.790 -4.477 34.539 1.00 98.25 97 LEU A N 1
ATOM 749 C CA . LEU A 1 97 ? -20.523 -3.786 34.290 1.00 98.25 97 LEU A CA 1
ATOM 750 C C . LEU A 1 97 ? -19.396 -4.763 33.935 1.00 98.25 97 LEU A C 1
ATOM 752 O O . LEU A 1 97 ? -18.668 -4.522 32.975 1.00 98.25 97 LEU A O 1
ATOM 756 N N . GLU A 1 98 ? -19.272 -5.885 34.644 1.00 98.25 98 GLU A N 1
ATOM 757 C CA . GLU A 1 98 ? -18.284 -6.931 34.349 1.00 98.25 98 GLU A CA 1
ATOM 758 C C . GLU A 1 98 ? -18.475 -7.507 32.941 1.00 98.25 98 GLU A C 1
ATOM 760 O O . GLU A 1 98 ? -17.508 -7.639 32.186 1.00 98.25 98 GLU A O 1
ATOM 765 N N . SER A 1 99 ? -19.724 -7.776 32.548 1.00 97.56 99 SER A N 1
ATOM 766 C CA . SER A 1 99 ? -20.048 -8.252 31.202 1.00 97.56 99 SER A CA 1
ATOM 767 C C . SER A 1 99 ? -19.677 -7.231 30.125 1.00 97.56 99 SER A C 1
ATOM 769 O O . SER A 1 99 ? -19.150 -7.610 29.078 1.00 97.56 99 SER A O 1
ATOM 771 N N . GLN A 1 100 ? -19.939 -5.941 30.355 1.00 98.06 100 GLN A N 1
ATOM 772 C CA . GLN A 1 100 ? -19.560 -4.886 29.412 1.00 98.06 100 GLN A CA 1
ATOM 773 C C . GLN A 1 100 ? -18.040 -4.747 29.311 1.00 98.06 100 GLN A C 1
ATOM 775 O O . GLN A 1 100 ? -17.505 -4.677 28.206 1.00 98.06 100 GLN A O 1
ATOM 780 N N . CYS A 1 101 ? -17.331 -4.772 30.441 1.00 97.81 101 CYS A N 1
ATOM 781 C CA . CYS A 1 101 ? -15.872 -4.755 30.465 1.00 97.81 101 CYS A CA 1
ATOM 782 C C . CYS A 1 101 ? -15.285 -5.920 29.659 1.00 97.81 101 CYS A C 1
ATOM 784 O O . CYS A 1 101 ? -14.418 -5.694 28.819 1.00 97.81 101 CYS A O 1
ATOM 786 N N . ALA A 1 102 ? -15.798 -7.141 29.840 1.00 97.31 102 ALA A N 1
ATOM 787 C CA . ALA A 1 102 ? -15.350 -8.309 29.084 1.00 97.31 102 ALA A CA 1
ATOM 788 C C . ALA A 1 102 ? -15.573 -8.146 27.570 1.00 97.31 102 ALA A C 1
ATOM 790 O O . ALA A 1 102 ? -14.661 -8.394 26.777 1.00 97.31 102 ALA A O 1
ATOM 791 N N . MET A 1 103 ? -16.753 -7.660 27.171 1.00 97.44 103 MET A N 1
ATOM 792 C CA . MET A 1 103 ? -17.083 -7.363 25.772 1.00 97.44 103 MET A CA 1
ATOM 793 C C . MET A 1 103 ? -16.123 -6.330 25.165 1.00 97.44 103 MET A C 1
ATOM 795 O O . MET A 1 103 ? -15.589 -6.540 24.073 1.00 97.44 103 MET A O 1
ATOM 799 N N . TYR A 1 104 ? -15.860 -5.229 25.874 1.00 98.06 104 TYR A N 1
ATOM 800 C CA . TYR A 1 104 ? -14.932 -4.200 25.407 1.00 98.06 104 TYR A CA 1
ATOM 801 C C . TYR A 1 104 ? -13.491 -4.704 25.340 1.00 98.06 104 TYR A C 1
ATOM 803 O O . TYR A 1 104 ? -12.803 -4.420 24.361 1.00 98.06 104 TYR A O 1
ATOM 811 N N . SER A 1 105 ? -13.034 -5.488 26.319 1.00 97.31 105 SER A N 1
ATOM 812 C CA . SER A 1 105 ? -11.703 -6.103 26.288 1.00 97.31 105 SER A CA 1
ATOM 813 C C . SER A 1 105 ? -11.533 -7.044 25.093 1.00 97.31 105 SER A C 1
ATOM 815 O O . SER A 1 105 ? -10.501 -6.998 24.421 1.00 97.31 105 SER A O 1
ATOM 817 N N . GLN A 1 106 ? -12.546 -7.855 24.778 1.00 97.12 106 GLN A N 1
ATOM 818 C CA . GLN A 1 106 ? -12.514 -8.728 23.605 1.00 97.12 106 GLN A CA 1
ATOM 819 C C . GLN A 1 106 ? -12.499 -7.920 22.302 1.00 97.12 106 GLN A C 1
ATOM 821 O O . GLN A 1 106 ? -11.678 -8.186 21.424 1.00 97.12 106 GLN A O 1
ATOM 826 N N . SER A 1 107 ? -13.362 -6.907 22.191 1.00 97.31 107 SER A N 1
ATOM 827 C CA . SER A 1 107 ? -13.411 -6.016 21.027 1.00 97.31 107 SER A CA 1
ATOM 828 C C . SER A 1 107 ? -12.070 -5.309 20.798 1.00 97.31 107 SER A C 1
ATOM 830 O O . SER A 1 107 ? -11.539 -5.317 19.686 1.00 97.31 107 SER A O 1
ATOM 832 N N . LEU A 1 108 ? -11.456 -4.788 21.865 1.00 98.12 108 LEU A N 1
ATOM 833 C CA . LEU A 1 108 ? -10.141 -4.154 21.804 1.00 98.12 108 LEU A CA 1
ATOM 834 C C . LEU A 1 108 ? -9.067 -5.121 21.293 1.00 98.12 108 LEU A C 1
ATOM 836 O O . LEU A 1 108 ? -8.267 -4.741 20.440 1.00 98.12 108 LEU A O 1
ATOM 840 N N . SER A 1 109 ? -9.068 -6.369 21.767 1.00 97.38 109 SER A N 1
ATOM 841 C CA . SER A 1 109 ? -8.122 -7.393 21.309 1.00 97.38 109 SER A CA 1
ATOM 842 C C . SER A 1 109 ? -8.261 -7.675 19.808 1.00 97.38 109 SER A C 1
ATOM 844 O O . SER A 1 109 ? -7.258 -7.758 19.096 1.00 97.38 109 SER A O 1
ATOM 846 N N . VAL A 1 110 ? -9.496 -7.746 19.298 1.00 97.62 110 VAL A N 1
ATOM 847 C CA . VAL A 1 110 ? -9.762 -7.926 17.862 1.00 97.62 110 VAL A CA 1
ATOM 848 C C . VAL A 1 110 ? -9.230 -6.743 17.054 1.00 97.62 110 VAL A C 1
ATOM 850 O O . VAL A 1 110 ? -8.509 -6.946 16.076 1.00 97.62 110 VAL A O 1
ATOM 853 N N . VAL A 1 111 ? -9.528 -5.512 17.480 1.00 98.00 111 VAL A N 1
ATOM 854 C CA . VAL A 1 111 ? -9.064 -4.292 16.799 1.00 98.00 111 VAL A CA 1
ATOM 855 C C . VAL A 1 111 ? -7.536 -4.200 16.803 1.00 98.00 111 VAL A C 1
ATOM 857 O O . VAL A 1 111 ? -6.935 -3.871 15.782 1.00 98.00 111 VAL A O 1
ATOM 860 N N . GLN A 1 112 ? -6.880 -4.551 17.910 1.00 98.19 112 GLN A N 1
ATOM 861 C CA . GLN A 1 112 ? -5.416 -4.615 17.984 1.00 98.19 112 GLN A CA 1
ATOM 862 C C . GLN A 1 112 ? -4.835 -5.654 17.014 1.00 98.19 112 GLN A C 1
ATOM 864 O O . GLN A 1 112 ? -3.831 -5.385 16.350 1.00 98.19 112 GLN A O 1
ATOM 869 N N . GLY A 1 113 ? -5.477 -6.819 16.886 1.00 98.12 113 GLY A N 1
ATOM 870 C CA . GLY A 1 113 ? -5.097 -7.837 15.907 1.00 98.12 113 GLY A CA 1
ATOM 871 C C . GLY A 1 113 ? -5.208 -7.331 14.466 1.00 98.12 113 GLY A C 1
ATOM 872 O O . GLY A 1 113 ? -4.274 -7.496 13.680 1.00 98.12 113 GLY A O 1
ATOM 873 N N . GLN A 1 114 ? -6.311 -6.655 14.136 1.00 97.94 114 GLN A N 1
ATOM 874 C CA . GLN A 1 114 ? -6.518 -6.036 12.823 1.00 97.94 114 GLN A CA 1
ATOM 875 C C . GLN A 1 114 ? -5.479 -4.948 12.534 1.00 97.94 114 GLN A C 1
ATOM 877 O O . GLN A 1 114 ? -4.903 -4.927 11.447 1.00 97.94 114 GLN A O 1
ATOM 882 N N . LEU A 1 115 ? -5.180 -4.090 13.512 1.00 98.50 115 LEU A N 1
ATOM 883 C CA . LEU A 1 115 ? -4.160 -3.051 13.382 1.00 98.50 115 LEU A CA 1
ATOM 884 C C . LEU A 1 115 ? -2.769 -3.650 13.131 1.00 98.50 115 LEU A C 1
ATOM 886 O O . LEU A 1 115 ? -2.042 -3.185 12.257 1.00 98.50 115 LEU A O 1
ATOM 890 N N . SER A 1 116 ? -2.410 -4.719 13.848 1.00 98.38 116 SER A N 1
ATOM 891 C CA . SER A 1 116 ? -1.141 -5.421 13.629 1.00 98.38 116 SER A CA 1
ATOM 892 C C . SER A 1 116 ? -1.041 -6.001 12.214 1.00 98.38 116 SER A C 1
ATOM 894 O O . SER A 1 116 ? 0.001 -5.878 11.571 1.00 98.38 116 SER A O 1
ATOM 896 N N . GLN A 1 117 ? -2.119 -6.602 11.703 1.00 98.25 117 GLN A N 1
ATOM 897 C CA . GLN A 1 117 ? -2.158 -7.116 10.332 1.00 98.25 117 GLN A CA 1
ATOM 898 C C . GLN A 1 117 ? -2.050 -5.992 9.296 1.00 98.25 117 GLN A C 1
ATOM 900 O O . GLN A 1 117 ? -1.290 -6.124 8.338 1.00 98.25 117 GLN A O 1
ATOM 905 N N . ALA A 1 118 ? -2.756 -4.879 9.506 1.00 97.88 118 ALA A N 1
ATOM 906 C CA . ALA A 1 118 ? -2.682 -3.714 8.632 1.00 97.88 118 ALA A CA 1
ATOM 907 C C . ALA A 1 118 ? -1.257 -3.141 8.569 1.00 97.88 118 ALA A C 1
ATOM 909 O O . ALA A 1 118 ? -0.756 -2.885 7.478 1.00 97.88 118 ALA A O 1
ATOM 910 N N . ASN A 1 119 ? -0.568 -3.029 9.709 1.00 98.25 119 ASN A N 1
ATOM 911 C CA . ASN A 1 119 ? 0.816 -2.549 9.750 1.00 98.25 119 ASN A CA 1
ATOM 912 C C . ASN A 1 119 ? 1.772 -3.459 8.968 1.00 98.25 119 ASN A C 1
ATOM 914 O O . ASN A 1 119 ? 2.562 -2.962 8.172 1.00 98.25 119 ASN A O 1
ATOM 918 N N . LYS A 1 120 ? 1.645 -4.786 9.106 1.00 98.25 120 LYS A N 1
ATOM 919 C CA . LYS A 1 120 ? 2.449 -5.740 8.318 1.00 98.25 120 LYS A CA 1
ATOM 920 C C . LYS A 1 120 ? 2.223 -5.590 6.814 1.00 98.25 120 LYS A C 1
ATOM 922 O O . LYS A 1 120 ? 3.159 -5.720 6.033 1.00 98.25 120 LYS A O 1
ATOM 927 N N . LEU A 1 121 ? 0.983 -5.327 6.400 1.00 98.25 121 LEU A N 1
ATOM 928 C CA . LEU A 1 121 ? 0.672 -5.080 4.992 1.00 98.25 121 LEU A CA 1
ATOM 929 C C . LEU A 1 121 ? 1.283 -3.765 4.502 1.00 98.25 121 LEU A C 1
ATOM 931 O O . LEU A 1 121 ? 1.792 -3.726 3.387 1.00 98.25 121 LEU A O 1
ATOM 935 N N . ILE A 1 122 ? 1.251 -2.710 5.318 1.00 98.44 122 ILE A N 1
ATOM 936 C CA . ILE A 1 122 ? 1.874 -1.423 4.984 1.00 98.44 122 ILE A CA 1
ATOM 937 C C . ILE A 1 122 ? 3.382 -1.593 4.785 1.00 98.44 122 ILE A C 1
ATOM 939 O O . ILE A 1 122 ? 3.905 -1.130 3.776 1.00 98.44 122 ILE A O 1
ATOM 943 N N . GLU A 1 123 ? 4.061 -2.287 5.699 1.00 98.38 123 GLU A N 1
ATOM 944 C CA . GLU A 1 123 ? 5.495 -2.584 5.583 1.00 98.38 123 GLU A CA 1
ATOM 945 C C . GLU A 1 123 ? 5.796 -3.364 4.299 1.00 98.38 123 GLU A C 1
ATOM 947 O O . GLU A 1 123 ? 6.624 -2.936 3.496 1.00 98.38 123 GLU A O 1
ATOM 952 N N . PHE A 1 124 ? 5.051 -4.446 4.047 1.00 98.31 124 PHE A N 1
ATOM 953 C CA . PHE A 1 124 ? 5.208 -5.255 2.840 1.00 98.31 124 PHE A CA 1
ATOM 954 C C . PHE A 1 124 ? 5.052 -4.429 1.557 1.00 98.31 124 PHE A C 1
ATOM 956 O O . PHE A 1 124 ? 5.891 -4.498 0.660 1.00 98.31 124 PHE A O 1
ATOM 963 N N . TRP A 1 125 ? 3.986 -3.633 1.446 1.00 98.31 125 TRP A N 1
ATOM 964 C CA . TRP A 1 125 ? 3.771 -2.810 0.256 1.00 98.31 125 TRP A CA 1
ATOM 965 C C . TRP A 1 125 ? 4.801 -1.686 0.131 1.00 98.31 125 TRP A C 1
ATOM 967 O O . TRP A 1 125 ? 5.187 -1.365 -0.992 1.00 98.31 125 TRP A O 1
ATOM 977 N N . GLY A 1 126 ? 5.292 -1.140 1.247 1.00 98.56 126 GLY A N 1
ATOM 978 C CA . GLY A 1 126 ? 6.409 -0.197 1.260 1.00 98.56 126 GLY A CA 1
ATOM 979 C C . GLY A 1 126 ? 7.667 -0.787 0.618 1.00 98.56 126 GLY A C 1
ATOM 980 O O . GLY A 1 126 ? 8.205 -0.209 -0.324 1.00 98.56 126 GLY A O 1
ATOM 981 N N . GLU A 1 127 ? 8.073 -1.989 1.033 1.00 98.31 127 GLU A N 1
ATOM 982 C CA . GLU A 1 127 ? 9.233 -2.688 0.456 1.00 98.31 127 GLU A CA 1
ATOM 983 C C . GLU A 1 127 ? 9.064 -2.987 -1.045 1.00 98.31 127 GLU A C 1
ATOM 985 O O . GLU A 1 127 ? 10.021 -2.890 -1.826 1.00 98.31 127 GLU A O 1
ATOM 990 N N . GLN A 1 128 ? 7.844 -3.328 -1.474 1.00 98.19 128 GLN A N 1
ATOM 991 C CA . GLN A 1 128 ? 7.550 -3.580 -2.888 1.00 98.19 128 GLN A CA 1
ATOM 992 C C . GLN A 1 128 ? 7.627 -2.305 -3.730 1.00 98.19 128 GLN A C 1
ATOM 994 O O . GLN A 1 128 ? 8.143 -2.335 -4.849 1.00 98.19 128 GLN A O 1
ATOM 999 N N . ILE A 1 129 ? 7.145 -1.179 -3.202 1.00 98.50 129 ILE A N 1
ATOM 1000 C CA . ILE A 1 129 ? 7.247 0.125 -3.865 1.00 98.50 129 ILE A CA 1
ATOM 1001 C C . ILE A 1 129 ? 8.716 0.513 -4.036 1.00 98.50 129 ILE A C 1
ATOM 1003 O O . ILE A 1 129 ? 9.117 0.875 -5.143 1.00 98.50 129 ILE A O 1
ATOM 1007 N N . ASP A 1 130 ? 9.535 0.371 -2.995 1.00 98.31 130 ASP A N 1
ATOM 1008 C CA . ASP A 1 130 ? 10.967 0.679 -3.068 1.00 98.31 130 ASP A CA 1
ATOM 1009 C C . ASP A 1 130 ? 11.688 -0.200 -4.097 1.00 98.31 130 ASP A C 1
ATOM 1011 O O . ASP A 1 130 ? 12.503 0.279 -4.891 1.00 98.31 130 ASP A O 1
ATOM 1015 N N . THR A 1 131 ? 11.366 -1.495 -4.116 1.00 98.31 131 THR A N 1
ATOM 1016 C CA . THR A 1 131 ? 11.930 -2.451 -5.078 1.00 98.31 131 THR A CA 1
ATOM 1017 C C . THR A 1 131 ? 11.555 -2.084 -6.510 1.00 98.31 131 THR A C 1
ATOM 1019 O O . THR A 1 131 ? 12.428 -1.997 -7.377 1.00 98.31 131 THR A O 1
ATOM 1022 N N . ASN A 1 132 ? 10.275 -1.818 -6.762 1.00 98.25 132 ASN A N 1
ATOM 1023 C CA . ASN A 1 132 ? 9.786 -1.449 -8.087 1.00 98.25 132 ASN A CA 1
ATOM 1024 C C . ASN A 1 132 ? 10.347 -0.101 -8.549 1.00 98.25 132 ASN A C 1
ATOM 1026 O O . ASN A 1 132 ? 10.676 0.049 -9.723 1.00 98.25 132 ASN A O 1
ATOM 1030 N N . THR A 1 133 ? 10.520 0.852 -7.633 1.00 98.44 133 THR A N 1
ATOM 1031 C CA . THR A 1 133 ? 11.128 2.155 -7.931 1.00 98.44 133 THR A CA 1
ATOM 1032 C C . THR A 1 133 ? 12.563 1.978 -8.424 1.00 98.44 133 THR A C 1
ATOM 1034 O O . THR A 1 133 ? 12.905 2.464 -9.500 1.00 98.44 133 THR A O 1
ATOM 1037 N N . LYS A 1 134 ? 13.379 1.178 -7.724 1.00 98.38 134 LYS A N 1
ATOM 1038 C CA . LYS A 1 134 ? 14.754 0.864 -8.155 1.00 98.38 134 LYS A CA 1
ATOM 1039 C C . LYS A 1 134 ? 14.795 0.147 -9.505 1.00 98.38 134 LYS A C 1
ATOM 1041 O O . LYS A 1 134 ? 15.658 0.427 -10.334 1.00 98.38 134 LYS A O 1
ATOM 1046 N N . GLN A 1 135 ? 13.875 -0.788 -9.750 1.00 98.19 135 GLN A N 1
ATOM 1047 C CA . GLN A 1 135 ? 13.790 -1.457 -11.052 1.00 98.19 135 GLN A CA 1
ATOM 1048 C C . GLN A 1 135 ? 13.436 -0.476 -12.172 1.00 98.19 135 GLN A C 1
ATOM 1050 O O . GLN A 1 135 ? 14.022 -0.549 -13.253 1.00 98.19 135 GLN A O 1
ATOM 1055 N N . LEU A 1 136 ? 12.519 0.456 -11.909 1.00 98.44 136 LEU A N 1
ATOM 1056 C CA . LEU A 1 136 ? 12.134 1.481 -12.869 1.00 98.44 136 LEU A CA 1
ATOM 1057 C C . LEU A 1 136 ? 13.312 2.401 -13.205 1.00 98.44 136 LEU A C 1
ATOM 1059 O O . LEU A 1 136 ? 13.546 2.658 -14.380 1.00 98.44 136 LEU A O 1
ATOM 1063 N N . GLU A 1 137 ? 14.099 2.818 -12.211 1.00 98.31 137 GLU A N 1
ATOM 1064 C CA . GLU A 1 137 ? 15.318 3.615 -12.420 1.00 98.31 137 GLU A CA 1
ATOM 1065 C C . GLU A 1 137 ? 16.341 2.899 -13.315 1.00 98.31 137 GLU A C 1
ATOM 1067 O O . GLU A 1 137 ? 16.939 3.516 -14.199 1.00 98.31 137 GLU A O 1
ATOM 1072 N N . ILE A 1 138 ? 16.518 1.585 -13.133 1.00 98.19 138 ILE A N 1
ATOM 1073 C CA . ILE A 1 138 ? 17.409 0.767 -13.972 1.00 98.19 138 ILE A CA 1
ATOM 1074 C C . ILE A 1 138 ? 16.887 0.680 -15.410 1.00 98.19 138 ILE A C 1
ATOM 1076 O O . ILE A 1 138 ? 17.662 0.749 -16.365 1.00 98.19 138 ILE A O 1
ATOM 1080 N N . VAL A 1 139 ? 15.581 0.484 -15.592 1.00 98.12 139 VAL A N 1
ATOM 1081 C CA . VAL A 1 139 ? 14.976 0.419 -16.931 1.00 98.12 139 VAL A CA 1
ATOM 1082 C C . VAL A 1 139 ? 15.080 1.771 -17.633 1.00 98.12 139 VAL A C 1
ATOM 1084 O O . VAL A 1 139 ? 15.450 1.831 -18.805 1.00 98.12 139 VAL A O 1
ATOM 1087 N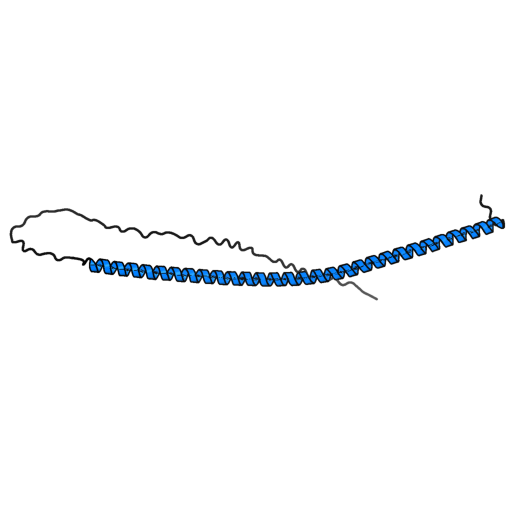 N . ASP A 1 140 ? 14.809 2.851 -16.910 1.00 98.19 140 ASP A N 1
ATOM 1088 C CA . ASP A 1 140 ? 14.895 4.220 -17.402 1.00 98.19 140 ASP A CA 1
ATOM 1089 C C . ASP A 1 140 ? 16.334 4.590 -17.803 1.00 98.19 140 ASP A C 1
ATOM 1091 O O . ASP A 1 140 ? 16.554 5.141 -18.885 1.00 98.19 140 ASP A O 1
ATOM 1095 N N . SER A 1 141 ? 17.343 4.194 -17.014 1.00 97.62 141 SER A N 1
ATOM 1096 C CA . SER A 1 141 ? 18.747 4.395 -17.397 1.00 97.62 141 SER A CA 1
ATOM 1097 C C . SER A 1 141 ? 19.110 3.638 -18.675 1.00 97.62 141 SER A C 1
ATOM 1099 O O . SER A 1 141 ? 19.652 4.235 -19.602 1.00 97.62 141 SER A O 1
ATOM 1101 N N . ARG A 1 142 ? 18.723 2.361 -18.786 1.00 97.81 142 ARG A N 1
ATOM 1102 C CA . ARG A 1 142 ? 18.969 1.549 -19.989 1.00 97.81 142 ARG A CA 1
ATOM 1103 C C . ARG A 1 142 ? 18.300 2.137 -21.226 1.00 97.81 142 ARG A C 1
ATOM 1105 O O . ARG A 1 142 ? 18.882 2.102 -22.309 1.00 97.81 142 ARG A O 1
ATOM 1112 N N . CYS A 1 143 ? 17.092 2.675 -21.073 1.00 97.62 143 CYS A N 1
ATOM 1113 C CA . CYS A 1 143 ? 16.377 3.340 -22.156 1.00 97.62 143 CYS A CA 1
ATOM 1114 C C . CYS A 1 143 ? 17.141 4.582 -22.634 1.00 97.62 143 CYS A C 1
ATOM 1116 O O . CYS A 1 143 ? 17.386 4.729 -23.834 1.00 97.62 143 CYS A O 1
ATOM 1118 N N . ARG A 1 144 ? 17.588 5.435 -21.699 1.00 97.50 144 ARG A N 1
ATOM 1119 C CA . ARG A 1 144 ? 18.407 6.614 -22.019 1.00 97.50 144 ARG A CA 1
ATOM 1120 C C . ARG A 1 144 ? 19.709 6.243 -22.717 1.00 97.50 144 ARG A C 1
ATOM 1122 O O . ARG A 1 144 ? 20.005 6.814 -23.763 1.00 97.50 144 ARG A O 1
ATOM 1129 N N . ASP A 1 145 ? 20.446 5.272 -22.187 1.00 97.56 145 ASP A N 1
ATOM 1130 C CA . ASP A 1 145 ? 21.718 4.833 -22.766 1.00 97.56 145 ASP A CA 1
ATOM 1131 C C . ASP A 1 145 ? 21.513 4.286 -24.184 1.00 97.56 145 ASP A C 1
ATOM 1133 O O . ASP A 1 145 ? 22.229 4.657 -25.116 1.00 97.56 145 ASP A O 1
ATOM 1137 N N . SER A 1 146 ? 20.481 3.459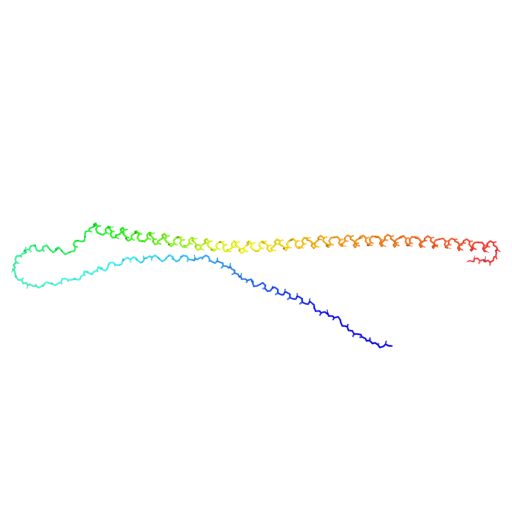 -24.384 1.00 97.31 146 SER A N 1
ATOM 1138 C CA . SER A 1 146 ? 20.124 2.949 -25.709 1.00 97.31 146 SER A CA 1
ATOM 1139 C C . SER A 1 146 ? 19.751 4.071 -26.679 1.00 97.31 146 SER A C 1
ATOM 1141 O O . SER A 1 146 ? 20.105 3.996 -27.856 1.00 97.31 146 SER A O 1
ATOM 1143 N N . HIS A 1 147 ? 19.039 5.100 -26.214 1.00 97.38 147 HIS A N 1
ATOM 1144 C CA . HIS A 1 147 ? 18.658 6.242 -27.039 1.00 97.38 147 HIS A CA 1
ATOM 1145 C C . HIS A 1 147 ? 19.877 7.070 -27.463 1.00 97.38 147 HIS A C 1
ATOM 1147 O O . HIS A 1 147 ? 20.030 7.367 -28.648 1.00 97.38 147 HIS A O 1
ATOM 1153 N N . ILE A 1 148 ? 20.772 7.380 -26.519 1.00 97.38 148 ILE A N 1
ATOM 1154 C CA . ILE A 1 148 ? 22.022 8.108 -26.781 1.00 97.38 148 ILE A CA 1
ATOM 1155 C C . ILE A 1 148 ? 22.882 7.340 -27.787 1.00 97.38 148 ILE A C 1
ATOM 1157 O O . ILE A 1 148 ? 23.350 7.921 -28.767 1.00 97.38 148 ILE A O 1
ATOM 1161 N N . ASN A 1 149 ? 23.040 6.029 -27.589 1.00 97.50 149 ASN A N 1
ATOM 1162 C CA . ASN A 1 149 ? 23.816 5.181 -28.491 1.00 97.50 149 ASN A CA 1
ATOM 1163 C C . ASN A 1 149 ? 23.225 5.175 -29.906 1.00 97.50 149 ASN A C 1
ATOM 1165 O O . ASN A 1 149 ? 23.950 5.395 -30.874 1.00 97.50 149 ASN A O 1
ATOM 1169 N N . ALA A 1 150 ? 21.907 4.995 -30.036 1.00 97.19 150 ALA A N 1
ATOM 1170 C CA . ALA A 1 150 ? 21.236 5.026 -31.333 1.00 97.19 150 ALA A CA 1
ATOM 1171 C C . ALA A 1 150 ? 21.404 6.385 -32.033 1.00 97.19 150 ALA A C 1
ATOM 1173 O O . ALA A 1 150 ? 21.698 6.435 -33.227 1.00 97.19 150 ALA A O 1
ATOM 1174 N N . GLN A 1 151 ? 21.271 7.491 -31.295 1.00 97.88 151 GLN A N 1
ATOM 1175 C CA . GLN A 1 151 ? 21.476 8.834 -31.834 1.00 97.88 151 GLN A CA 1
ATOM 1176 C C . GLN A 1 151 ? 22.924 9.044 -32.304 1.00 97.88 151 GLN A C 1
ATOM 1178 O O . GLN A 1 151 ? 23.142 9.621 -33.373 1.00 97.88 151 GLN A O 1
ATOM 1183 N N . GLY A 1 152 ? 23.904 8.549 -31.542 1.00 97.81 152 GLY A N 1
ATOM 1184 C CA . GLY A 1 152 ? 25.317 8.552 -31.918 1.00 97.81 152 GLY A CA 1
ATOM 1185 C C . GLY A 1 152 ? 25.563 7.801 -33.226 1.00 97.81 152 GLY A C 1
ATOM 1186 O O . GLY A 1 152 ? 26.090 8.382 -34.173 1.00 97.81 152 GLY A O 1
ATOM 1187 N N . SER A 1 153 ? 25.085 6.557 -33.328 1.00 97.69 153 SER A N 1
ATOM 1188 C CA . SER A 1 153 ? 25.232 5.742 -34.542 1.00 97.69 153 SER A CA 1
ATOM 1189 C C . SER A 1 153 ? 24.549 6.362 -35.765 1.00 97.69 153 SER A C 1
ATOM 1191 O O . SER A 1 153 ? 25.095 6.313 -36.867 1.00 97.69 153 SER A O 1
ATOM 1193 N N . ILE A 1 154 ? 23.376 6.983 -35.595 1.00 98.00 154 ILE A N 1
ATOM 1194 C CA . ILE A 1 154 ? 22.690 7.700 -36.683 1.00 98.00 154 ILE A CA 1
ATOM 1195 C C . ILE A 1 154 ? 23.533 8.883 -37.168 1.00 98.00 154 ILE A C 1
ATOM 1197 O O . ILE A 1 154 ? 23.654 9.098 -38.376 1.00 98.00 154 ILE A O 1
ATOM 1201 N N . LYS A 1 155 ? 24.129 9.646 -36.245 1.00 98.00 155 LYS A N 1
ATOM 1202 C CA . LYS A 1 155 ? 24.990 10.779 -36.590 1.00 98.00 155 LYS A CA 1
ATOM 1203 C C . LYS A 1 155 ? 26.235 10.322 -37.353 1.00 98.00 155 LYS A C 1
ATOM 1205 O O . LYS A 1 155 ? 26.521 10.870 -38.413 1.00 98.00 155 LYS A O 1
ATOM 1210 N N . GLU A 1 156 ? 26.923 9.294 -36.862 1.00 97.94 156 GLU A N 1
ATOM 1211 C CA . GLU A 1 156 ? 28.102 8.723 -37.528 1.00 97.94 156 GLU A CA 1
ATOM 1212 C C . GLU A 1 156 ? 27.776 8.225 -38.940 1.00 97.94 156 GLU A C 1
ATOM 1214 O O . GLU A 1 156 ? 28.502 8.522 -39.891 1.00 97.94 156 GLU A O 1
ATOM 1219 N N . LEU A 1 157 ? 26.649 7.523 -39.104 1.00 98.00 157 LEU A N 1
ATOM 1220 C CA . LEU A 1 157 ? 26.191 7.067 -40.414 1.00 98.00 157 LEU A CA 1
ATOM 1221 C C . LEU A 1 157 ? 25.901 8.245 -41.354 1.00 98.00 157 LEU A C 1
ATOM 1223 O O . LEU A 1 157 ? 26.295 8.214 -42.519 1.00 98.00 157 LEU A O 1
ATOM 1227 N N . SER A 1 158 ? 25.247 9.294 -40.852 1.00 98.06 158 SER A N 1
ATOM 1228 C CA . SER A 1 158 ? 24.981 10.515 -41.619 1.00 98.06 158 SER A CA 1
ATOM 1229 C C . SER A 1 158 ? 26.278 11.194 -42.079 1.00 98.06 158 SER A C 1
ATOM 1231 O O . SER A 1 158 ? 26.382 11.612 -43.235 1.00 98.06 158 SER A O 1
ATOM 1233 N N . ASP A 1 159 ? 27.287 11.273 -41.209 1.00 97.94 159 ASP A N 1
ATOM 1234 C CA . ASP A 1 159 ? 28.587 11.874 -41.524 1.00 97.94 159 ASP A CA 1
ATOM 1235 C C . ASP A 1 159 ? 29.359 11.051 -42.574 1.00 97.94 159 ASP A C 1
ATOM 1237 O O . ASP A 1 159 ? 29.924 11.611 -43.525 1.00 97.94 159 ASP A O 1
ATOM 1241 N N . LEU A 1 160 ? 29.325 9.717 -42.463 1.00 98.00 160 LEU A N 1
ATOM 1242 C CA . LEU A 1 160 ? 29.886 8.795 -43.457 1.00 98.00 160 LEU A CA 1
ATOM 1243 C C . LEU A 1 160 ? 29.199 8.947 -44.818 1.00 98.00 160 LEU A C 1
ATOM 1245 O O . LEU A 1 160 ? 29.876 9.11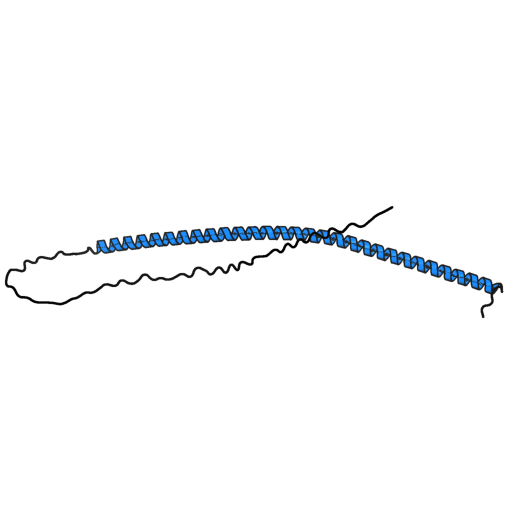0 -45.835 1.00 98.00 160 LEU A O 1
ATOM 1249 N N . MET A 1 161 ? 27.863 8.967 -44.844 1.00 98.00 161 MET A N 1
ATOM 1250 C CA . MET A 1 161 ? 27.095 9.174 -46.075 1.00 98.00 161 MET A CA 1
ATOM 1251 C C . MET A 1 161 ? 27.428 10.516 -46.731 1.00 98.00 161 MET A C 1
ATOM 1253 O O . MET A 1 161 ? 27.629 10.584 -47.945 1.00 98.00 161 MET A O 1
ATOM 1257 N N . MET A 1 162 ? 27.528 11.592 -45.947 1.00 98.06 162 MET A N 1
ATOM 1258 C CA . MET A 1 162 ? 27.882 12.907 -46.479 1.00 98.06 162 MET A CA 1
ATOM 1259 C C . MET A 1 162 ? 29.304 12.927 -47.059 1.00 98.06 162 MET A C 1
ATOM 1261 O O . MET A 1 162 ? 29.560 13.603 -48.060 1.00 98.06 162 MET A O 1
ATOM 1265 N N . THR A 1 163 ? 30.227 12.182 -46.451 1.00 98.06 163 THR A N 1
ATOM 1266 C CA . THR A 1 163 ? 31.602 12.030 -46.941 1.00 98.06 163 THR A CA 1
ATOM 1267 C C . THR A 1 163 ? 31.636 11.285 -48.276 1.00 98.06 163 THR A C 1
ATOM 1269 O O . THR A 1 163 ? 32.192 11.817 -49.238 1.00 98.06 163 THR A O 1
ATOM 1272 N N . ASP A 1 164 ? 30.951 10.143 -48.384 1.00 98.00 164 ASP A N 1
ATOM 1273 C CA . ASP A 1 164 ? 30.832 9.376 -49.635 1.00 98.00 164 ASP A CA 1
ATOM 1274 C C . ASP A 1 164 ? 30.193 10.216 -50.757 1.00 98.00 164 ASP A C 1
ATOM 1276 O O . ASP A 1 164 ? 30.714 10.285 -51.872 1.00 98.00 164 ASP A O 1
ATOM 1280 N N . ILE A 1 165 ? 29.126 10.973 -50.464 1.00 97.69 165 ILE A N 1
ATOM 1281 C CA . ILE A 1 165 ? 28.505 11.891 -51.437 1.00 97.69 165 ILE A CA 1
ATOM 1282 C C . ILE A 1 165 ? 29.514 12.932 -51.946 1.00 97.69 165 ILE A C 1
ATOM 1284 O O . ILE A 1 165 ? 29.581 13.197 -53.153 1.00 97.69 165 ILE A O 1
ATOM 1288 N N . LYS A 1 166 ? 30.308 13.535 -51.050 1.00 97.56 166 LYS A N 1
ATOM 1289 C CA . LYS A 1 166 ? 31.340 14.517 -51.426 1.00 97.56 166 LYS A CA 1
ATOM 1290 C C . LYS A 1 166 ? 32.440 13.882 -52.274 1.00 97.56 166 LYS A C 1
ATOM 1292 O O . LYS A 1 166 ? 32.887 14.499 -53.240 1.00 97.56 166 LYS A O 1
ATOM 1297 N N . GLU A 1 167 ? 32.882 12.675 -51.941 1.00 97.19 167 GLU A N 1
ATOM 1298 C CA . GLU A 1 167 ? 33.887 11.940 -52.714 1.00 97.19 167 GLU A CA 1
ATOM 1299 C C . GLU A 1 167 ? 33.389 11.580 -54.108 1.00 97.19 167 GLU A C 1
ATOM 1301 O O . GLU A 1 167 ? 34.060 11.908 -55.087 1.00 97.19 167 GLU A O 1
ATOM 1306 N N . ARG A 1 168 ? 32.174 11.037 -54.226 1.00 95.69 168 ARG A N 1
ATOM 1307 C CA . ARG A 1 168 ? 31.545 10.756 -55.525 1.00 95.69 168 ARG A CA 1
ATOM 1308 C C . ARG A 1 168 ? 31.400 12.011 -56.377 1.00 95.69 168 ARG A C 1
ATOM 1310 O O . ARG A 1 168 ? 31.626 11.956 -57.585 1.00 95.69 168 ARG A O 1
ATOM 1317 N N . ARG A 1 169 ? 31.044 13.150 -55.770 1.00 95.50 169 ARG A N 1
ATOM 1318 C CA . ARG A 1 169 ? 30.962 14.438 -56.476 1.00 95.50 169 ARG A CA 1
ATOM 1319 C C . ARG A 1 169 ? 32.335 14.892 -56.978 1.00 95.50 169 ARG A C 1
ATOM 1321 O O . ARG A 1 169 ? 32.453 15.248 -58.144 1.00 95.50 169 ARG A O 1
ATOM 1328 N N . ARG A 1 170 ? 33.373 14.834 -56.136 1.00 95.50 170 ARG A N 1
ATOM 1329 C CA . ARG A 1 170 ? 34.755 15.173 -56.528 1.00 95.50 170 ARG A CA 1
ATOM 1330 C C . ARG A 1 170 ? 35.274 14.269 -57.644 1.00 95.50 170 ARG A C 1
ATOM 1332 O O . ARG A 1 170 ? 35.851 14.761 -58.607 1.00 95.50 170 ARG A O 1
ATOM 1339 N N . PHE A 1 171 ? 35.039 12.964 -57.535 1.00 95.25 171 PHE A N 1
ATOM 1340 C CA . PHE A 1 171 ? 35.435 11.995 -58.554 1.00 95.25 171 PHE A CA 1
ATOM 1341 C C . PHE A 1 171 ? 34.759 12.281 -59.899 1.00 95.25 171 PHE A C 1
ATOM 1343 O O . PHE A 1 171 ? 35.431 12.325 -60.926 1.00 95.25 171 PHE A O 1
ATOM 1350 N N . ARG A 1 172 ? 33.448 12.553 -59.885 1.00 93.62 172 ARG A N 1
ATOM 1351 C CA . ARG A 1 172 ? 32.691 12.943 -61.080 1.00 93.62 172 ARG A CA 1
ATOM 1352 C C . ARG A 1 172 ? 33.265 14.202 -61.734 1.00 93.62 172 ARG A C 1
ATOM 1354 O O . ARG A 1 172 ? 33.576 14.154 -62.916 1.00 93.62 172 ARG A O 1
ATOM 1361 N N . HIS A 1 173 ? 33.492 15.268 -60.966 1.00 92.69 173 HIS A N 1
ATOM 1362 C CA . HIS A 1 173 ? 34.111 16.488 -61.495 1.00 92.69 173 HIS A CA 1
ATOM 1363 C C . HIS A 1 173 ? 35.499 16.232 -62.101 1.00 92.69 173 HIS A C 1
ATOM 1365 O O . HIS A 1 173 ? 35.812 16.758 -63.161 1.00 92.69 173 HIS A O 1
ATOM 1371 N N . SER A 1 174 ? 36.314 15.359 -61.500 1.00 94.12 174 SER A N 1
ATOM 1372 C CA . SER A 1 174 ? 37.614 14.997 -62.083 1.00 94.12 174 SER A CA 1
ATOM 1373 C C . SER A 1 174 ? 37.488 14.260 -63.425 1.00 94.12 174 SER A C 1
ATOM 1375 O O . SER A 1 174 ? 38.328 14.437 -64.307 1.00 94.12 174 SER A O 1
ATOM 1377 N N . LEU A 1 175 ? 36.458 13.425 -63.600 1.00 92.88 175 LEU A N 1
ATOM 1378 C CA . LEU A 1 175 ? 36.182 12.779 -64.885 1.00 92.88 175 LEU A CA 1
ATOM 1379 C C . LEU A 1 175 ? 35.689 13.783 -65.939 1.00 92.88 175 LEU A C 1
ATOM 1381 O O . LEU A 1 175 ? 36.074 13.657 -67.102 1.00 92.88 175 LEU A O 1
ATOM 1385 N N . GLU A 1 176 ? 34.879 14.769 -65.540 1.00 90.69 176 GLU A N 1
ATOM 1386 C CA . GLU A 1 176 ? 34.434 15.874 -66.406 1.00 90.69 176 GLU A CA 1
ATOM 1387 C C . GLU A 1 176 ? 35.629 16.704 -66.897 1.00 90.69 176 GLU A C 1
ATOM 1389 O O . GLU A 1 176 ? 35.782 16.903 -68.100 1.00 90.69 176 GLU A O 1
ATOM 1394 N N . GLU A 1 177 ? 36.527 17.122 -65.994 1.00 89.94 177 GLU A N 1
ATOM 1395 C CA . GLU A 1 177 ? 37.733 17.896 -66.338 1.00 89.94 177 GLU A CA 1
ATOM 1396 C C . GLU A 1 177 ? 38.654 17.157 -67.315 1.00 89.94 177 GLU A C 1
ATOM 1398 O O . GLU A 1 177 ? 39.287 17.767 -68.175 1.00 89.94 177 GLU A O 1
ATOM 1403 N N . LYS A 1 178 ? 38.718 15.826 -67.207 1.00 92.56 178 LYS A N 1
ATOM 1404 C CA . LYS A 1 178 ? 39.501 14.972 -68.111 1.00 92.56 178 LYS A CA 1
ATOM 1405 C C . LYS A 1 178 ? 38.786 14.668 -69.433 1.00 92.56 178 LYS A C 1
ATOM 1407 O O . LYS A 1 178 ? 39.346 13.944 -70.253 1.00 92.56 178 LYS A O 1
ATOM 1412 N N . GLY A 1 179 ? 37.563 15.164 -69.636 1.00 88.38 179 GLY A N 1
ATOM 1413 C CA . GLY A 1 179 ? 36.753 14.903 -70.829 1.00 88.38 179 GLY A CA 1
ATOM 1414 C C . GLY A 1 179 ? 36.292 13.448 -70.970 1.00 88.38 179 GLY A C 1
ATOM 1415 O O . GLY A 1 179 ? 35.893 13.039 -72.056 1.00 88.38 179 GLY A O 1
ATOM 1416 N N . LEU A 1 180 ? 36.365 12.651 -69.896 1.00 87.50 180 LEU A N 1
ATOM 1417 C CA . LEU A 1 180 ? 35.994 11.229 -69.898 1.00 87.50 180 LEU A CA 1
ATOM 1418 C C . LEU A 1 180 ? 34.481 11.021 -69.782 1.00 87.50 180 LEU A C 1
ATOM 1420 O O . LEU A 1 180 ? 33.969 9.981 -70.190 1.00 87.50 180 LEU A O 1
ATOM 1424 N N . ILE A 1 181 ? 33.774 11.999 -69.218 1.00 85.25 181 ILE A N 1
ATOM 1425 C CA . ILE A 1 181 ? 32.314 12.044 -69.162 1.00 85.25 181 ILE A CA 1
ATOM 1426 C C . ILE A 1 181 ? 31.842 13.452 -69.524 1.00 85.25 181 ILE A C 1
ATOM 1428 O O . ILE A 1 181 ? 32.495 14.437 -69.187 1.00 85.25 181 ILE A O 1
ATOM 1432 N N . GLN A 1 182 ? 30.695 13.545 -70.191 1.00 69.06 182 GLN A N 1
ATOM 1433 C CA . GLN A 1 182 ? 30.009 14.802 -70.479 1.00 69.06 182 GLN A CA 1
ATOM 1434 C C . GLN A 1 182 ? 28.616 14.709 -69.869 1.00 69.06 182 GLN A C 1
ATOM 1436 O O . GLN A 1 182 ? 27.874 13.770 -70.155 1.00 69.06 182 GLN A O 1
ATOM 1441 N N . ILE A 1 183 ? 28.287 15.645 -68.985 1.00 64.00 183 ILE A N 1
ATOM 1442 C CA . ILE A 1 183 ? 26.952 15.728 -68.401 1.00 64.00 183 ILE A CA 1
ATOM 1443 C C . ILE A 1 183 ? 26.157 16.718 -69.248 1.00 64.00 183 ILE A C 1
ATOM 1445 O O . ILE A 1 183 ? 26.456 17.910 -69.236 1.00 64.00 183 ILE A O 1
ATOM 1449 N N . THR A 1 184 ? 25.206 16.200 -70.024 1.00 58.28 184 THR A N 1
ATOM 1450 C CA . THR A 1 184 ? 24.094 16.970 -70.607 1.00 58.28 184 THR A CA 1
ATOM 1451 C C . THR A 1 184 ? 23.085 17.357 -69.544 1.00 58.28 184 THR A C 1
ATOM 1453 O O . THR A 1 184 ? 22.786 16.476 -68.703 1.00 58.28 184 THR A O 1
#

Radius of gyration: 54.7 Å; chains: 1; bounding box: 122×54×150 Å

pLDDT: mean 76.27, std 25.67, range [33.69, 98.56]

Foldseek 3Di:
DDYDDDDDPPDDPPPPVVPPPPDPPPPDDDDDPPPDPDDDDDPDDDDDDDDDDDDDDDPPPPVPPPDPDPVVVVVVVVVVVVVVVVVVVVVCVVVVVVVVVVVVVVVVVVVVVVVVVVVVVVVVVVVVVVVVVVVVVVVVVVVVVVVVVVVVVVVVVVVVVVVVVVVVVVVVVVCVVVVVDDDD

Organism: Fusarium odoratissimum (strain NRRL 54006) (NCBI:txid1089451)

Secondary structure (DSSP, 8-state):
---------------------------PPPP----PPPPP------------------------------HHHHHHHHHHHHHHHHHHHHHHHHHHHHHHHHHHHHHHHHHHHHHHHHHHHHHHHHHHHHHHHHHHHHHHHHHHHHHHHHHHHHHHHHHHHHHHHHHHHHHHHHHHHTTS----